Protein AF-A0A5N7BT15-F1 (afdb_monomer)

Organism: Petromyces alliaceus (NCBI:txid209559)

Structure (mmCIF, N/CA/C/O backbone):
data_AF-A0A5N7BT15-F1
#
_entry.id   AF-A0A5N7BT15-F1
#
loop_
_atom_site.group_PDB
_atom_site.id
_atom_site.type_symbol
_atom_site.label_atom_id
_atom_site.label_alt_id
_atom_site.label_comp_id
_atom_site.label_asym_id
_atom_site.label_entity_id
_atom_site.label_seq_id
_atom_site.pdbx_PDB_ins_code
_atom_site.Cartn_x
_atom_site.Cartn_y
_atom_site.Cartn_z
_atom_site.occupancy
_atom_site.B_iso_or_equiv
_atom_site.auth_seq_id
_atom_site.auth_comp_id
_atom_site.auth_asym_id
_atom_site.auth_atom_id
_atom_site.pdbx_PDB_model_num
ATOM 1 N N . MET A 1 1 ? 6.638 -2.549 -23.495 1.00 63.41 1 MET A N 1
ATOM 2 C CA . MET A 1 1 ? 5.412 -2.956 -22.772 1.00 63.41 1 MET A CA 1
ATOM 3 C C . MET A 1 1 ? 5.413 -2.224 -21.443 1.00 63.41 1 MET A C 1
ATOM 5 O O . MET A 1 1 ? 6.463 -2.179 -20.817 1.00 63.41 1 MET A O 1
ATOM 9 N N . GLU A 1 2 ? 4.305 -1.593 -21.070 1.00 88.75 2 GLU A N 1
ATOM 10 C CA . GLU A 1 2 ? 4.246 -0.579 -20.007 1.00 88.75 2 GLU A CA 1
ATOM 11 C C . GLU A 1 2 ? 3.580 -1.131 -18.734 1.00 88.75 2 GLU A C 1
ATOM 13 O O . GLU A 1 2 ? 2.617 -1.893 -18.823 1.00 88.75 2 GLU A O 1
ATOM 18 N N . TYR A 1 3 ? 4.113 -0.782 -17.559 1.00 95.25 3 TYR A N 1
ATOM 19 C CA . TYR A 1 3 ? 3.513 -1.104 -16.259 1.00 95.25 3 TYR A CA 1
ATOM 20 C C . TYR A 1 3 ? 2.499 -0.027 -15.897 1.00 95.25 3 TYR A C 1
ATOM 22 O O . TYR A 1 3 ? 2.821 1.156 -15.966 1.00 95.25 3 TYR A O 1
ATOM 30 N N . THR A 1 4 ? 1.287 -0.426 -15.512 1.00 96.56 4 THR A N 1
ATOM 31 C CA . THR A 1 4 ? 0.177 0.520 -15.300 1.00 96.56 4 THR A CA 1
ATOM 32 C C . THR A 1 4 ? -0.290 0.609 -13.855 1.00 96.56 4 THR A C 1
ATOM 34 O O . THR A 1 4 ? -1.024 1.537 -13.519 1.00 96.56 4 THR A O 1
ATOM 37 N N . VAL A 1 5 ? 0.117 -0.338 -13.008 1.00 97.44 5 VAL A N 1
ATOM 38 C CA . VAL A 1 5 ? -0.269 -0.410 -11.595 1.00 97.44 5 VAL A CA 1
ATOM 39 C C . VAL A 1 5 ? 0.991 -0.450 -10.739 1.00 97.44 5 VAL A C 1
ATOM 41 O O . VAL A 1 5 ? 1.840 -1.323 -10.921 1.00 97.44 5 VAL A O 1
ATOM 44 N N . GLY A 1 6 ? 1.110 0.500 -9.815 1.00 97.56 6 GLY A N 1
ATOM 45 C CA . GLY A 1 6 ? 2.126 0.483 -8.770 1.00 97.56 6 GLY A CA 1
ATOM 46 C C . GLY A 1 6 ? 1.615 -0.259 -7.539 1.00 97.56 6 GLY A C 1
ATOM 47 O O . GLY A 1 6 ? 0.434 -0.180 -7.213 1.00 97.56 6 GLY A O 1
ATOM 48 N N . ILE A 1 7 ? 2.490 -0.957 -6.831 1.00 98.19 7 ILE A N 1
ATOM 49 C CA . ILE A 1 7 ? 2.212 -1.504 -5.505 1.00 98.19 7 ILE A CA 1
ATOM 50 C C . ILE A 1 7 ? 3.343 -1.055 -4.584 1.00 98.19 7 ILE A C 1
ATOM 52 O O . ILE A 1 7 ? 4.513 -1.242 -4.905 1.00 98.19 7 ILE A O 1
ATOM 56 N N . VAL A 1 8 ? 3.008 -0.448 -3.454 1.00 97.19 8 VAL A N 1
ATOM 57 C CA . VAL A 1 8 ? 3.983 -0.038 -2.441 1.00 97.19 8 VAL A CA 1
ATOM 58 C C . VAL A 1 8 ? 3.655 -0.764 -1.148 1.00 97.19 8 VAL A C 1
ATOM 60 O O . VAL A 1 8 ? 2.497 -0.813 -0.738 1.00 97.19 8 VAL A O 1
ATOM 63 N N . CYS A 1 9 ? 4.675 -1.359 -0.544 1.00 96.44 9 CYS A N 1
ATOM 64 C CA . CYS A 1 9 ? 4.609 -2.037 0.746 1.00 96.44 9 CYS A CA 1
ATOM 65 C C . CYS A 1 9 ? 5.574 -1.366 1.724 1.00 96.44 9 CYS A C 1
ATOM 67 O O . CYS A 1 9 ? 6.622 -0.870 1.307 1.00 96.44 9 CYS A O 1
ATOM 69 N N . ALA A 1 10 ? 5.248 -1.368 3.014 1.00 92.12 10 ALA A N 1
ATOM 70 C CA . ALA A 1 10 ? 6.145 -0.844 4.039 1.00 92.12 10 ALA A CA 1
ATOM 71 C C . ALA A 1 10 ? 7.198 -1.888 4.434 1.00 92.12 10 ALA A C 1
ATOM 73 O O . ALA A 1 10 ? 8.354 -1.552 4.668 1.00 92.12 10 ALA A O 1
ATOM 74 N N . LEU A 1 11 ? 6.808 -3.164 4.480 1.00 91.56 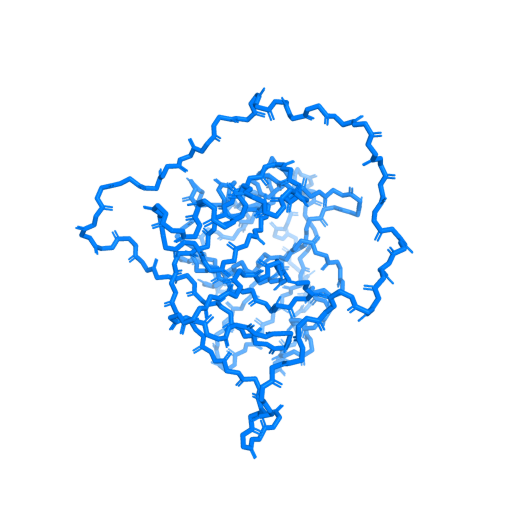11 LEU A N 1
ATOM 75 C CA . LEU A 1 11 ? 7.647 -4.253 4.968 1.00 91.56 11 LEU A CA 1
ATOM 76 C C . LEU A 1 11 ? 8.004 -5.249 3.864 1.00 91.56 11 LEU A C 1
ATOM 78 O O . LEU A 1 11 ? 7.189 -5.606 3.012 1.00 91.56 11 LEU A O 1
ATOM 82 N N . ALA A 1 12 ? 9.211 -5.812 3.946 1.00 91.94 12 ALA A N 1
ATOM 83 C CA . ALA A 1 12 ? 9.672 -6.828 2.999 1.00 91.94 12 ALA A CA 1
ATOM 84 C C . ALA A 1 12 ? 8.770 -8.077 2.985 1.00 91.94 12 ALA A C 1
ATOM 86 O O . ALA A 1 12 ? 8.575 -8.689 1.937 1.00 91.94 12 ALA A O 1
ATOM 87 N N . LEU A 1 13 ? 8.184 -8.437 4.134 1.00 92.50 13 LEU A N 1
ATOM 88 C CA . LEU A 1 13 ? 7.213 -9.530 4.252 1.00 92.50 13 LEU A CA 1
ATOM 89 C C . LEU A 1 13 ? 5.902 -9.233 3.508 1.00 92.50 13 LEU A C 1
ATOM 91 O O . LEU A 1 13 ? 5.331 -10.136 2.899 1.00 92.50 13 LEU A O 1
ATOM 95 N N . GLU A 1 14 ? 5.449 -7.979 3.507 1.00 95.31 14 GLU A N 1
ATOM 96 C CA . GLU A 1 14 ? 4.271 -7.554 2.742 1.00 95.31 14 GLU A CA 1
ATOM 97 C C . GLU A 1 14 ? 4.565 -7.630 1.240 1.00 95.31 14 GLU A C 1
ATOM 99 O O . GLU A 1 14 ? 3.791 -8.221 0.486 1.00 95.31 14 GLU A O 1
ATOM 104 N N . LEU A 1 15 ? 5.736 -7.139 0.810 1.00 95.5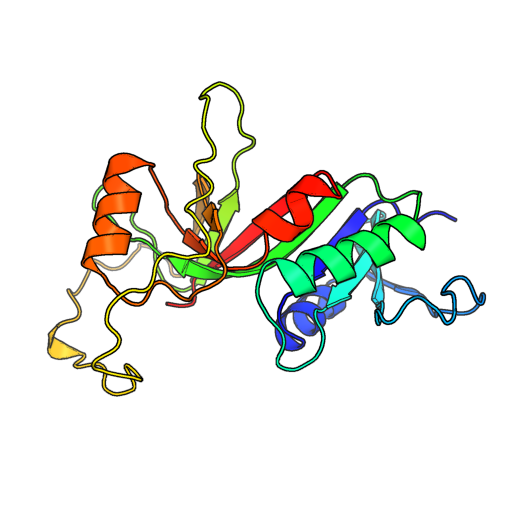6 15 LEU A N 1
ATOM 105 C CA . LEU A 1 15 ? 6.167 -7.264 -0.583 1.00 95.56 15 LEU A CA 1
ATOM 106 C C . LEU A 1 15 ? 6.316 -8.735 -0.997 1.00 95.56 15 LEU A C 1
ATOM 108 O O . LEU A 1 15 ? 5.969 -9.098 -2.120 1.00 95.56 15 LEU A O 1
ATOM 112 N N . LEU A 1 16 ? 6.816 -9.599 -0.111 1.00 94.88 16 LEU A N 1
ATOM 113 C CA . LEU A 1 16 ? 6.916 -11.033 -0.371 1.00 94.88 16 LEU A CA 1
ATOM 114 C C . LEU A 1 16 ? 5.532 -11.655 -0.600 1.00 94.88 16 LEU A C 1
ATOM 116 O O . LEU A 1 16 ? 5.367 -12.420 -1.550 1.00 94.88 16 LEU A O 1
ATOM 120 N N . ALA A 1 17 ? 4.541 -11.289 0.218 1.00 95.50 17 ALA A N 1
ATOM 121 C CA . ALA A 1 17 ? 3.162 -11.732 0.042 1.00 95.50 17 ALA A CA 1
ATOM 122 C C . ALA A 1 17 ? 2.572 -11.243 -1.292 1.00 95.50 17 ALA A C 1
ATOM 124 O O . ALA A 1 17 ? 1.979 -12.035 -2.019 1.00 95.50 17 ALA A O 1
ATOM 125 N N . VAL A 1 18 ? 2.801 -9.979 -1.666 1.00 96.88 18 VAL A N 1
ATOM 126 C CA . VAL A 1 18 ? 2.380 -9.433 -2.969 1.00 96.88 18 VAL A CA 1
ATOM 127 C C . VAL A 1 18 ? 3.022 -10.193 -4.129 1.00 96.88 18 VAL A C 1
ATOM 129 O O . VAL A 1 18 ? 2.338 -10.563 -5.079 1.00 96.88 18 VAL A O 1
ATOM 132 N N . ARG A 1 19 ? 4.328 -10.466 -4.057 1.00 96.38 19 ARG A N 1
ATOM 133 C CA . ARG A 1 19 ? 5.054 -11.199 -5.106 1.00 96.38 19 ARG A CA 1
ATOM 134 C C . ARG A 1 19 ? 4.539 -12.621 -5.291 1.00 96.38 19 ARG A C 1
ATOM 136 O O . ARG A 1 19 ? 4.571 -13.124 -6.408 1.00 96.38 19 ARG A O 1
ATOM 143 N N . ALA A 1 20 ? 4.062 -13.259 -4.224 1.00 97.00 20 ALA A N 1
ATOM 144 C CA . ALA A 1 20 ? 3.459 -14.586 -4.303 1.00 97.00 20 ALA A CA 1
ATOM 145 C C . ALA A 1 20 ? 2.141 -14.602 -5.102 1.00 97.00 20 ALA A C 1
ATOM 147 O O . ALA A 1 20 ? 1.714 -15.671 -5.527 1.00 97.00 20 ALA A O 1
ATOM 148 N N . LEU A 1 21 ? 1.516 -13.438 -5.326 1.00 96.56 21 LEU A N 1
ATOM 149 C CA . LEU A 1 21 ? 0.308 -13.290 -6.143 1.00 96.56 21 LEU A CA 1
ATOM 150 C C . LEU A 1 21 ? 0.599 -13.072 -7.634 1.00 96.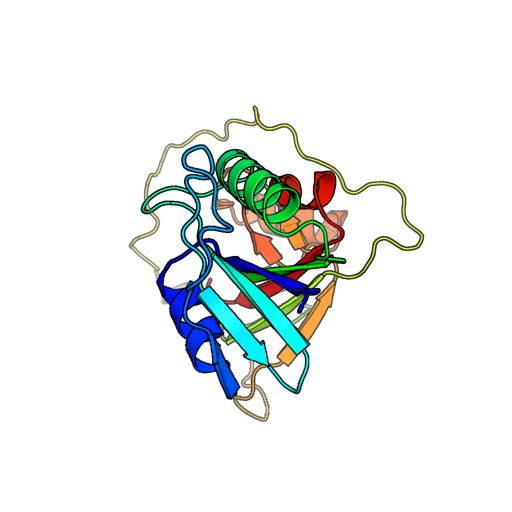56 21 LEU A C 1
ATOM 152 O O . LEU A 1 21 ? -0.341 -12.975 -8.415 1.00 96.56 21 LEU A O 1
ATOM 156 N N . PHE A 1 22 ? 1.865 -12.943 -8.043 1.00 97.50 22 PHE A N 1
ATOM 157 C CA . PHE A 1 22 ? 2.197 -12.727 -9.450 1.00 97.50 22 PHE A CA 1
ATOM 158 C C . PHE A 1 22 ? 1.965 -14.013 -10.249 1.00 97.50 22 PHE A C 1
ATOM 160 O O . PHE A 1 22 ? 2.598 -15.033 -9.982 1.00 97.50 22 PHE A O 1
ATOM 167 N N . ASP A 1 23 ? 1.130 -13.939 -11.285 1.00 97.06 23 ASP A N 1
ATOM 168 C CA . ASP A 1 23 ? 0.952 -15.021 -12.260 1.00 97.06 23 ASP A CA 1
ATOM 169 C C . ASP A 1 23 ? 2.225 -15.210 -13.095 1.00 97.06 23 ASP A C 1
ATOM 171 O O . ASP A 1 23 ? 2.617 -16.324 -13.447 1.00 97.06 23 ASP A O 1
ATOM 175 N N . VAL A 1 24 ? 2.886 -14.091 -13.411 1.00 95.94 24 VAL A N 1
ATOM 176 C CA . VAL A 1 24 ? 4.127 -14.038 -14.185 1.00 95.94 24 VAL A CA 1
ATOM 177 C C . VAL A 1 24 ? 5.099 -13.096 -13.494 1.00 95.94 24 VAL A C 1
ATOM 179 O O . VAL A 1 24 ? 4.765 -11.952 -13.199 1.00 95.94 24 VAL A O 1
ATOM 182 N N . THR A 1 25 ? 6.331 -13.552 -13.273 1.00 95.38 25 THR A N 1
ATOM 183 C CA . THR A 1 25 ? 7.432 -12.689 -12.822 1.00 95.38 25 THR A CA 1
ATOM 184 C C . THR A 1 25 ? 8.271 -12.253 -14.017 1.00 95.38 25 THR A C 1
ATOM 186 O O . THR A 1 25 ? 8.732 -13.084 -14.799 1.00 95.38 25 THR A O 1
ATOM 189 N N . HIS A 1 26 ? 8.505 -10.951 -14.147 1.00 93.19 26 HIS A N 1
ATOM 190 C CA . HIS A 1 26 ? 9.379 -10.392 -15.171 1.00 93.19 26 HIS A CA 1
ATOM 191 C C . HIS A 1 26 ? 10.789 -10.187 -14.618 1.00 93.19 26 HIS A C 1
ATOM 193 O O . HIS A 1 26 ? 10.976 -9.651 -13.525 1.00 93.19 26 HIS A O 1
ATOM 199 N N . THR A 1 27 ? 11.801 -10.569 -15.395 1.00 85.19 27 THR A N 1
ATOM 200 C CA . THR A 1 27 ? 13.182 -10.195 -15.098 1.00 85.19 27 THR A CA 1
ATOM 201 C C . THR A 1 27 ? 13.409 -8.739 -15.480 1.00 85.19 27 THR A C 1
ATOM 203 O O . THR A 1 27 ? 12.889 -8.234 -16.477 1.00 85.19 27 THR A O 1
ATOM 206 N N . ASN A 1 28 ? 14.203 -8.039 -14.678 1.00 70.75 28 ASN A N 1
ATOM 207 C CA . ASN A 1 28 ? 14.588 -6.674 -14.985 1.00 70.75 28 ASN A CA 1
ATOM 208 C C . ASN A 1 28 ? 15.728 -6.681 -16.013 1.00 70.75 28 ASN A C 1
ATOM 210 O O . ASN A 1 28 ? 16.900 -6.571 -15.665 1.00 70.75 28 ASN A O 1
ATOM 214 N N . SER A 1 29 ? 15.394 -6.919 -17.279 1.00 54.19 29 SER A N 1
ATOM 215 C CA . SER A 1 29 ? 16.385 -7.221 -18.315 1.00 54.19 29 SER A CA 1
ATOM 216 C C . SER A 1 29 ? 16.877 -6.006 -19.108 1.00 54.19 29 SER A C 1
ATOM 218 O O . SER A 1 29 ? 17.754 -6.166 -19.951 1.00 54.19 29 SER A O 1
ATOM 220 N N . ASN A 1 30 ? 16.345 -4.798 -18.876 1.00 54.53 30 ASN A N 1
ATOM 221 C CA . ASN A 1 30 ? 16.459 -3.714 -19.868 1.00 54.53 30 ASN A CA 1
ATOM 222 C C . ASN A 1 30 ? 17.067 -2.391 -19.361 1.00 54.53 30 ASN A C 1
ATOM 224 O O . ASN A 1 30 ? 16.945 -1.389 -20.057 1.00 54.53 30 ASN A O 1
ATOM 228 N N . GLY A 1 31 ? 17.699 -2.341 -18.180 1.00 63.84 31 GLY A N 1
ATOM 229 C CA . GLY A 1 31 ? 18.372 -1.113 -17.711 1.00 63.84 31 GLY A CA 1
ATOM 230 C C . GLY A 1 31 ? 17.441 0.100 -17.547 1.00 63.84 31 GLY A C 1
ATOM 231 O O . GLY A 1 31 ? 17.880 1.237 -17.666 1.00 63.84 31 GLY A O 1
ATOM 232 N N . ILE A 1 32 ? 16.145 -0.143 -17.313 1.00 73.25 32 ILE A N 1
ATOM 233 C CA . ILE A 1 32 ? 15.115 0.901 -17.156 1.00 73.25 32 ILE A CA 1
ATOM 234 C C . ILE A 1 32 ? 15.321 1.681 -15.849 1.00 73.25 32 ILE A C 1
ATOM 236 O O . ILE A 1 32 ? 14.983 2.858 -15.761 1.00 73.25 32 ILE A O 1
ATOM 240 N N . ILE A 1 33 ? 15.883 1.024 -14.834 1.00 83.00 33 ILE A N 1
ATOM 241 C CA . ILE A 1 33 ? 16.157 1.635 -13.536 1.00 83.00 33 ILE A CA 1
ATOM 242 C C . ILE A 1 33 ? 17.442 2.459 -13.640 1.00 83.00 33 ILE A C 1
ATOM 244 O O . ILE A 1 33 ? 18.519 1.912 -13.874 1.00 83.00 33 ILE A O 1
ATOM 248 N N . SER A 1 34 ? 17.316 3.773 -13.453 1.00 82.81 34 SER A N 1
ATOM 249 C CA . SER A 1 34 ? 18.458 4.687 -13.323 1.00 82.81 34 SER A CA 1
ATOM 250 C C . SER A 1 34 ? 19.271 4.373 -12.063 1.00 82.81 34 SER A C 1
ATOM 252 O O . SER A 1 34 ? 18.700 4.000 -11.046 1.00 82.81 34 SER A O 1
ATOM 254 N N . HIS A 1 35 ? 20.582 4.630 -12.081 1.00 81.06 35 HIS A N 1
ATOM 255 C CA . HIS A 1 35 ? 21.426 4.568 -10.878 1.00 81.06 35 HIS A CA 1
ATOM 256 C C . HIS A 1 35 ? 20.995 5.541 -9.766 1.00 81.06 35 HIS A C 1
ATOM 258 O O . HIS A 1 35 ? 21.367 5.351 -8.613 1.00 81.06 35 HIS A O 1
ATOM 264 N N . GLU A 1 36 ? 20.219 6.574 -10.105 1.00 86.31 36 GLU A N 1
ATOM 265 C CA . GLU A 1 36 ? 19.634 7.521 -9.144 1.00 86.31 36 GLU A CA 1
ATOM 266 C C . GLU A 1 36 ? 18.340 6.999 -8.500 1.00 86.31 36 GLU A C 1
ATOM 268 O O . GLU A 1 36 ? 17.811 7.613 -7.579 1.00 86.31 36 GLU A O 1
ATOM 273 N N . ASP A 1 37 ? 17.779 5.899 -9.006 1.00 91.38 37 ASP A N 1
ATOM 274 C CA . ASP A 1 37 ? 16.660 5.216 -8.370 1.00 91.38 37 ASP A CA 1
ATOM 275 C C . ASP A 1 37 ? 17.185 4.170 -7.377 1.00 91.38 37 ASP A C 1
ATOM 277 O O . ASP A 1 37 ? 17.739 3.142 -7.766 1.00 91.38 37 ASP A O 1
ATOM 281 N N . SER A 1 38 ? 17.015 4.452 -6.087 1.00 90.00 38 SER A N 1
ATOM 282 C CA . SER A 1 38 ? 17.407 3.564 -4.991 1.00 90.00 38 SER A CA 1
ATOM 283 C C . SER A 1 38 ? 16.398 2.443 -4.719 1.00 90.00 38 SER A C 1
ATOM 285 O O . SER A 1 38 ? 16.674 1.553 -3.909 1.00 90.00 38 SER A O 1
ATOM 287 N N . ASN A 1 39 ? 15.229 2.460 -5.366 1.00 93.25 39 ASN A N 1
ATOM 288 C CA . ASN A 1 39 ? 14.200 1.463 -5.126 1.00 93.25 39 ASN A CA 1
ATOM 289 C C . ASN A 1 39 ? 14.594 0.102 -5.698 1.00 93.25 39 ASN A C 1
ATOM 291 O O . ASN A 1 39 ? 15.108 -0.036 -6.810 1.00 93.25 39 ASN A O 1
ATOM 295 N N . HIS A 1 40 ? 14.208 -0.935 -4.963 1.00 89.69 40 HIS A N 1
ATOM 296 C CA . HIS A 1 40 ? 14.197 -2.297 -5.467 1.00 89.69 40 HIS A CA 1
ATOM 297 C C . HIS A 1 40 ? 12.782 -2.639 -5.932 1.00 89.69 40 HIS A C 1
ATOM 299 O O . HIS A 1 40 ? 11.831 -2.554 -5.154 1.00 89.69 40 HIS A O 1
ATOM 305 N N . TYR A 1 41 ? 12.649 -3.052 -7.194 1.00 94.44 41 TYR A N 1
ATOM 306 C CA . TYR A 1 41 ? 11.356 -3.394 -7.781 1.00 94.44 41 TYR A CA 1
ATOM 307 C C . TYR A 1 41 ? 11.210 -4.891 -8.028 1.00 94.44 41 TYR A C 1
ATOM 309 O O . TYR A 1 41 ? 12.110 -5.550 -8.552 1.00 94.44 41 TYR A O 1
ATOM 317 N N . ALA A 1 42 ? 10.019 -5.402 -7.739 1.00 95.00 42 ALA A N 1
ATOM 318 C CA . ALA A 1 42 ? 9.515 -6.650 -8.278 1.00 95.00 42 ALA A CA 1
ATOM 319 C C . ALA A 1 42 ? 8.539 -6.342 -9.418 1.00 95.00 42 ALA A C 1
ATOM 321 O O . ALA A 1 42 ? 7.602 -5.561 -9.261 1.00 95.00 42 ALA A O 1
ATOM 322 N N . LEU A 1 43 ? 8.764 -6.963 -10.570 1.00 95.62 43 LEU A N 1
ATOM 323 C CA . LEU A 1 43 ? 7.993 -6.724 -11.782 1.00 95.62 43 LEU A CA 1
ATOM 324 C C . LEU A 1 43 ? 7.227 -7.987 -12.163 1.00 95.62 43 LEU A C 1
ATOM 326 O O . LEU A 1 43 ? 7.791 -9.082 -12.122 1.00 95.62 43 LEU A O 1
ATOM 330 N N . GLY A 1 44 ? 5.968 -7.848 -12.566 1.00 95.81 44 GLY A N 1
ATOM 331 C CA . GLY A 1 44 ? 5.180 -9.013 -12.949 1.00 95.81 44 GLY A CA 1
ATOM 332 C C . GLY A 1 44 ? 3.805 -8.696 -13.507 1.00 95.81 44 GLY A C 1
ATOM 333 O O . GLY A 1 44 ? 3.525 -7.566 -13.920 1.00 95.81 44 GLY A O 1
ATOM 334 N N . GLU A 1 45 ? 2.960 -9.721 -13.521 1.00 97.12 45 GLU A N 1
ATOM 335 C CA . GLU A 1 45 ? 1.553 -9.644 -13.903 1.00 97.12 45 GLU A CA 1
ATOM 336 C C . GLU A 1 45 ? 0.662 -10.262 -12.820 1.00 97.12 45 GLU A C 1
ATOM 338 O O . GLU A 1 45 ? 1.015 -11.292 -12.249 1.00 97.12 45 GLU A O 1
ATOM 343 N N . ILE A 1 46 ? -0.484 -9.631 -12.554 1.00 96.94 46 ILE A N 1
ATOM 344 C CA . ILE A 1 46 ? -1.586 -10.167 -11.741 1.00 96.94 46 ILE A CA 1
ATOM 345 C C . ILE A 1 46 ? -2.861 -10.006 -12.567 1.00 96.94 46 ILE A C 1
ATOM 347 O O . ILE A 1 46 ? -3.213 -8.883 -12.914 1.00 96.94 46 ILE A O 1
ATOM 351 N N . GLU A 1 47 ? -3.526 -11.105 -12.910 1.00 92.88 47 GLU A N 1
ATOM 352 C CA . GLU A 1 47 ? -4.697 -11.169 -13.793 1.00 92.88 47 GLU A CA 1
ATOM 353 C C . GLU A 1 47 ? -4.568 -10.209 -14.988 1.00 92.88 47 GLU A C 1
ATOM 355 O O . GLU A 1 47 ? -5.302 -9.238 -15.124 1.00 92.88 47 GLU A O 1
ATOM 360 N N . LYS A 1 48 ? -3.567 -10.440 -15.851 1.00 91.69 48 LYS A N 1
ATOM 361 C CA . LYS A 1 48 ? -3.257 -9.633 -17.059 1.00 91.69 48 LYS A CA 1
ATOM 362 C C . LYS A 1 48 ? -2.826 -8.183 -16.798 1.00 91.69 48 LYS A C 1
ATOM 364 O O . LYS A 1 48 ? -2.424 -7.493 -17.739 1.00 91.69 48 LYS A O 1
ATOM 369 N N . HIS A 1 49 ? -2.881 -7.690 -15.564 1.00 95.81 49 HIS A N 1
ATOM 370 C CA . HIS A 1 49 ? -2.392 -6.363 -15.220 1.00 95.81 49 HIS A CA 1
ATOM 371 C C . HIS A 1 49 ? -0.894 -6.407 -14.955 1.00 95.81 49 HIS A C 1
ATOM 373 O O . HIS A 1 49 ? -0.429 -7.132 -14.083 1.00 95.81 49 HIS A O 1
ATOM 379 N N . ARG A 1 50 ? -0.133 -5.581 -15.675 1.00 96.19 50 ARG A N 1
ATOM 380 C CA . ARG A 1 50 ? 1.303 -5.406 -15.435 1.00 96.19 50 ARG A CA 1
ATOM 381 C C . ARG A 1 50 ? 1.524 -4.530 -14.212 1.00 96.19 50 ARG A C 1
ATOM 383 O O . ARG A 1 50 ? 1.195 -3.339 -14.232 1.00 96.19 50 ARG A O 1
ATOM 390 N N . VAL A 1 51 ? 2.112 -5.128 -13.183 1.00 97.19 51 VAL A N 1
ATOM 391 C CA . VAL A 1 51 ? 2.341 -4.513 -11.876 1.00 97.19 51 VAL A CA 1
ATOM 392 C C . VAL A 1 51 ? 3.829 -4.276 -11.635 1.00 97.19 51 VAL A C 1
ATOM 394 O O . VAL A 1 51 ? 4.677 -5.097 -11.997 1.00 97.19 51 VAL A O 1
ATOM 397 N N . VAL A 1 52 ? 4.140 -3.145 -11.010 1.00 97.00 52 VAL A N 1
ATOM 398 C CA . VAL A 1 52 ? 5.452 -2.866 -10.426 1.00 97.00 52 VAL A CA 1
ATOM 399 C C . VAL A 1 52 ? 5.283 -2.700 -8.926 1.00 97.00 52 VAL A C 1
ATOM 401 O O . VAL A 1 52 ? 4.565 -1.812 -8.477 1.00 97.00 52 VAL A O 1
ATOM 404 N N . ALA A 1 53 ? 5.930 -3.566 -8.153 1.00 97.38 53 ALA A N 1
ATOM 405 C CA . ALA A 1 53 ? 5.883 -3.541 -6.702 1.00 97.38 53 ALA A CA 1
ATOM 406 C C . ALA A 1 53 ? 7.224 -3.079 -6.122 1.00 97.38 53 ALA A C 1
ATOM 408 O O . ALA A 1 53 ? 8.275 -3.544 -6.559 1.00 97.38 53 ALA A O 1
ATOM 409 N N . ALA A 1 54 ? 7.188 -2.192 -5.134 1.00 96.50 54 ALA A N 1
ATOM 410 C CA . ALA A 1 54 ? 8.348 -1.724 -4.383 1.00 96.50 54 ALA A CA 1
ATOM 411 C C . ALA A 1 54 ? 8.079 -1.825 -2.878 1.00 96.50 54 ALA A C 1
ATOM 413 O O . ALA A 1 54 ? 6.929 -1.833 -2.434 1.00 96.50 54 ALA A O 1
ATOM 414 N N . CYS A 1 55 ? 9.152 -1.891 -2.099 1.00 95.44 55 CYS A N 1
ATOM 415 C CA . CYS A 1 55 ? 9.109 -1.826 -0.644 1.00 95.44 55 CYS A CA 1
ATOM 416 C C . CYS A 1 55 ? 9.911 -0.615 -0.171 1.00 95.44 55 CYS A C 1
ATOM 418 O O . CYS A 1 55 ? 10.874 -0.226 -0.838 1.00 95.44 55 CYS A O 1
ATOM 420 N N . LEU A 1 56 ? 9.537 -0.055 0.978 1.00 93.38 56 LEU A N 1
ATOM 421 C CA . LEU A 1 56 ? 10.399 0.878 1.699 1.00 93.38 56 LEU A CA 1
ATOM 422 C C . LEU A 1 56 ? 11.736 0.202 2.074 1.00 93.38 56 LEU A C 1
ATOM 424 O O . LEU A 1 56 ? 11.785 -1.030 2.203 1.00 93.38 56 LEU A O 1
ATOM 428 N N . PRO A 1 57 ? 12.828 0.975 2.219 1.00 89.88 57 PRO A N 1
ATOM 429 C CA . PRO A 1 57 ? 14.104 0.458 2.695 1.00 89.88 57 PRO A CA 1
ATOM 430 C C . PRO A 1 57 ? 13.977 -0.234 4.057 1.00 89.88 57 PRO A C 1
ATOM 432 O O . PRO A 1 57 ? 13.112 0.084 4.872 1.00 89.88 57 PRO A O 1
ATOM 435 N N . GLU A 1 58 ? 14.855 -1.201 4.313 1.00 84.88 58 GLU A N 1
ATOM 436 C CA . GLU A 1 58 ? 14.819 -1.974 5.553 1.00 84.88 58 GLU A CA 1
ATOM 437 C C . GLU A 1 58 ? 14.980 -1.072 6.785 1.00 84.88 58 GLU A C 1
ATOM 439 O O . GLU A 1 58 ? 15.911 -0.275 6.878 1.00 84.88 58 GLU A O 1
ATOM 444 N N . GLY A 1 59 ? 14.066 -1.218 7.748 1.00 79.50 59 GLY A N 1
ATOM 445 C CA . GLY A 1 59 ? 14.058 -0.417 8.973 1.00 79.50 59 GLY A CA 1
ATOM 446 C C . GLY A 1 59 ? 13.493 0.996 8.805 1.00 79.50 59 GLY A C 1
ATOM 447 O O . GLY A 1 59 ? 13.381 1.711 9.800 1.00 79.50 59 GLY A O 1
ATOM 448 N N . GLU A 1 60 ? 13.096 1.387 7.593 1.00 83.62 60 GLU A N 1
ATOM 449 C CA . GLU A 1 60 ? 12.406 2.645 7.338 1.00 83.62 60 GLU A CA 1
ATOM 450 C C . GLU A 1 60 ? 10.887 2.448 7.274 1.00 83.62 60 GLU A C 1
ATOM 452 O O . GLU A 1 60 ? 10.372 1.451 6.775 1.00 83.62 60 GLU A O 1
ATOM 457 N N . TYR A 1 61 ? 10.155 3.426 7.797 1.00 82.38 61 TYR A N 1
ATOM 458 C CA . TYR A 1 61 ? 8.698 3.510 7.741 1.00 82.38 61 TYR A CA 1
ATOM 459 C C . TYR A 1 61 ? 8.277 4.974 7.861 1.00 82.38 61 TYR A C 1
ATOM 461 O O . TYR A 1 61 ? 9.084 5.844 8.210 1.00 82.38 61 TYR A O 1
ATOM 469 N N . GLY A 1 62 ? 7.003 5.257 7.600 1.00 85.31 62 GLY A N 1
ATOM 470 C CA . GLY A 1 62 ? 6.485 6.619 7.639 1.00 85.31 62 GLY A CA 1
ATOM 471 C C . GLY A 1 62 ? 6.429 7.308 6.274 1.00 85.31 62 GLY A C 1
ATOM 472 O O . GLY A 1 62 ? 6.885 6.804 5.245 1.00 85.31 62 GLY A O 1
ATOM 473 N N . THR A 1 63 ? 5.874 8.517 6.273 1.00 86.88 63 THR A N 1
ATOM 474 C CA . THR A 1 63 ? 5.481 9.244 5.063 1.00 86.88 63 THR A CA 1
ATOM 475 C C . THR A 1 63 ? 6.654 9.665 4.193 1.00 86.88 63 THR A C 1
ATOM 477 O O . THR A 1 63 ? 6.493 9.738 2.982 1.00 86.88 63 THR A O 1
ATOM 480 N N . ASN A 1 64 ? 7.817 9.965 4.778 1.00 89.19 64 ASN A N 1
ATOM 481 C CA . ASN A 1 64 ? 8.967 10.463 4.015 1.00 89.19 64 ASN A CA 1
ATOM 482 C C . ASN A 1 64 ? 9.531 9.363 3.112 1.00 89.19 64 ASN A C 1
ATOM 484 O O . ASN A 1 64 ? 9.584 9.528 1.899 1.00 89.19 64 ASN A O 1
ATOM 488 N N . SER A 1 65 ? 9.838 8.208 3.704 1.00 91.69 65 SER A N 1
ATOM 489 C CA . SER A 1 65 ? 10.341 7.046 2.969 1.00 91.69 65 SER A CA 1
ATOM 490 C C . SER A 1 65 ? 9.321 6.567 1.925 1.00 91.69 65 SER A C 1
ATOM 492 O O . SER A 1 65 ? 9.660 6.315 0.770 1.00 91.69 65 SER A O 1
ATOM 494 N N . ALA A 1 66 ? 8.028 6.565 2.276 1.00 92.38 66 ALA A N 1
ATOM 495 C CA . ALA A 1 66 ? 6.960 6.246 1.331 1.00 92.38 66 ALA A CA 1
ATOM 496 C C . ALA A 1 66 ? 6.859 7.241 0.159 1.00 92.38 66 ALA A C 1
ATOM 498 O O . ALA A 1 66 ? 6.619 6.828 -0.978 1.00 92.38 66 ALA A O 1
ATOM 499 N N . ALA A 1 67 ? 7.046 8.540 0.414 1.00 92.56 67 ALA A N 1
ATOM 500 C CA . ALA A 1 67 ? 7.047 9.568 -0.623 1.00 92.56 67 ALA A CA 1
ATOM 501 C C . ALA A 1 67 ? 8.232 9.400 -1.583 1.00 92.56 67 ALA A C 1
ATOM 503 O O . ALA A 1 67 ? 8.031 9.469 -2.797 1.00 92.56 67 ALA A O 1
ATOM 504 N N . ASP A 1 68 ? 9.427 9.113 -1.059 1.00 94.44 68 ASP A N 1
ATOM 505 C CA . ASP A 1 68 ? 10.633 8.882 -1.860 1.00 94.44 68 ASP A CA 1
ATOM 506 C C . ASP A 1 68 ? 10.477 7.646 -2.755 1.00 94.44 68 ASP A C 1
ATOM 508 O O . ASP A 1 68 ? 10.698 7.717 -3.971 1.00 94.44 68 ASP A O 1
ATOM 512 N N . VAL A 1 69 ? 9.983 6.535 -2.194 1.00 95.62 69 VAL A N 1
ATOM 513 C CA . VAL A 1 69 ? 9.679 5.319 -2.963 1.00 95.62 69 VAL A CA 1
ATOM 514 C C . VAL A 1 69 ? 8.657 5.612 -4.059 1.00 95.62 69 VAL A C 1
ATOM 516 O O . VAL A 1 69 ? 8.867 5.233 -5.213 1.00 95.62 69 VAL A O 1
ATOM 519 N N . ALA A 1 70 ? 7.568 6.315 -3.739 1.00 95.44 70 ALA A N 1
ATOM 520 C CA . ALA A 1 70 ? 6.538 6.655 -4.716 1.00 95.44 70 ALA A CA 1
ATOM 521 C C . ALA A 1 70 ? 7.058 7.589 -5.822 1.00 95.44 70 ALA A C 1
ATOM 523 O O . ALA A 1 70 ? 6.686 7.424 -6.988 1.00 95.44 70 ALA A O 1
ATOM 524 N N . ALA A 1 71 ? 7.921 8.552 -5.484 1.00 95.12 71 ALA A N 1
ATOM 525 C CA . ALA A 1 71 ? 8.509 9.490 -6.436 1.00 95.12 71 ALA A CA 1
ATOM 526 C C . ALA A 1 71 ? 9.424 8.770 -7.432 1.00 95.12 71 ALA A C 1
ATOM 528 O O . ALA A 1 71 ? 9.288 8.955 -8.645 1.00 95.12 71 ALA A O 1
ATOM 529 N N . ASN A 1 72 ? 10.292 7.892 -6.932 1.00 95.69 72 ASN A N 1
ATOM 530 C CA . ASN A 1 72 ? 11.147 7.047 -7.756 1.00 95.69 72 ASN A CA 1
ATOM 531 C C . ASN A 1 72 ? 10.329 6.093 -8.640 1.00 95.69 72 ASN A C 1
ATOM 533 O O . ASN A 1 72 ? 10.565 6.035 -9.847 1.00 95.69 72 ASN A O 1
ATOM 537 N N . LEU A 1 73 ? 9.296 5.442 -8.089 1.00 95.56 73 LEU A N 1
ATOM 538 C CA . LEU A 1 73 ? 8.411 4.554 -8.849 1.00 95.56 73 LEU A CA 1
ATOM 539 C C . LEU A 1 73 ? 7.738 5.299 -10.001 1.00 95.56 73 LEU A C 1
ATOM 541 O O . LEU A 1 73 ? 7.788 4.841 -11.142 1.00 95.56 73 LEU A O 1
ATOM 545 N N . ARG A 1 74 ? 7.156 6.473 -9.730 1.00 94.19 74 ARG A N 1
ATOM 546 C CA . ARG A 1 74 ? 6.504 7.301 -10.753 1.00 94.19 74 ARG A CA 1
ATOM 547 C C . ARG A 1 74 ? 7.486 7.774 -11.825 1.00 94.19 74 ARG A C 1
ATOM 549 O O . ARG A 1 74 ? 7.123 7.827 -12.998 1.00 94.19 74 ARG A O 1
ATOM 556 N N . ARG A 1 75 ? 8.710 8.135 -11.433 1.00 93.69 75 ARG A N 1
ATOM 557 C CA . ARG A 1 75 ? 9.761 8.593 -12.351 1.00 93.69 75 ARG A CA 1
ATOM 558 C C . ARG A 1 75 ? 10.236 7.469 -13.271 1.00 93.69 75 ARG A C 1
ATOM 560 O O . ARG A 1 75 ? 10.366 7.687 -14.472 1.00 93.69 75 ARG A O 1
ATOM 567 N N . THR A 1 76 ? 10.484 6.287 -12.719 1.00 93.75 76 THR A N 1
ATOM 568 C CA . THR A 1 76 ? 11.021 5.133 -13.455 1.00 93.75 76 THR A CA 1
ATOM 569 C C . THR A 1 76 ? 9.946 4.431 -14.288 1.00 93.75 76 THR A C 1
ATOM 571 O O . THR A 1 76 ? 10.230 3.940 -15.381 1.00 93.75 76 THR A O 1
ATOM 574 N N . PHE A 1 77 ? 8.693 4.438 -13.827 1.00 94.25 77 PHE A N 1
ATOM 575 C CA . PHE A 1 77 ? 7.552 3.828 -14.509 1.00 94.25 77 PHE A CA 1
ATOM 576 C C . PHE A 1 77 ? 6.459 4.872 -14.793 1.00 94.25 77 PHE A C 1
ATOM 578 O O . PHE A 1 77 ? 5.404 4.853 -14.155 1.00 94.25 77 PHE A O 1
ATOM 585 N N . PRO A 1 78 ? 6.660 5.766 -15.782 1.00 93.06 78 PRO A N 1
ATOM 586 C CA . PRO A 1 78 ? 5.730 6.865 -16.065 1.00 93.06 78 PRO A CA 1
ATOM 587 C C . PRO A 1 78 ? 4.332 6.406 -16.512 1.00 93.06 78 PRO A C 1
ATOM 589 O O . PRO A 1 78 ? 3.385 7.186 -16.453 1.00 93.06 78 PRO A O 1
ATOM 592 N N . GLY A 1 79 ? 4.190 5.146 -16.932 1.00 94.88 79 GLY A N 1
ATOM 593 C CA . GLY A 1 79 ? 2.913 4.536 -17.304 1.00 94.88 79 GLY A CA 1
ATOM 594 C C . GLY A 1 79 ? 2.006 4.136 -16.145 1.00 94.88 79 GLY A C 1
ATOM 595 O O . GLY A 1 79 ? 0.845 3.778 -16.371 1.00 94.88 79 GLY A O 1
ATOM 596 N N . VAL A 1 80 ? 2.512 4.177 -14.907 1.00 96.44 80 VAL A N 1
ATOM 597 C CA . VAL A 1 80 ? 1.735 3.834 -13.715 1.00 96.44 80 VAL A CA 1
ATOM 598 C C . VAL A 1 80 ? 0.625 4.861 -13.515 1.00 96.44 80 VAL A C 1
ATOM 600 O O . VAL A 1 80 ? 0.870 6.055 -13.364 1.00 96.44 80 VAL A O 1
ATOM 603 N N . LYS A 1 81 ? -0.621 4.380 -13.497 1.00 95.19 81 LYS A N 1
ATOM 604 C CA . LYS A 1 81 ? -1.827 5.216 -13.411 1.00 95.19 81 LYS A CA 1
ATOM 605 C C . LYS A 1 81 ? -2.284 5.441 -11.974 1.00 95.19 81 LYS A C 1
ATOM 607 O O . LYS A 1 81 ? -2.855 6.483 -11.667 1.00 95.19 81 LYS A O 1
ATOM 612 N N . PHE A 1 82 ? -2.064 4.452 -11.115 1.00 94.69 82 PHE A N 1
ATOM 613 C CA . PHE A 1 82 ? -2.390 4.488 -9.694 1.00 94.69 82 PHE A CA 1
ATOM 614 C C . PHE A 1 82 ? -1.513 3.492 -8.929 1.00 94.69 82 PHE A C 1
ATOM 616 O O . PHE A 1 82 ? -0.931 2.579 -9.523 1.00 94.69 82 PHE A O 1
ATOM 623 N N . ALA A 1 83 ? -1.441 3.671 -7.614 1.00 95.88 83 ALA A N 1
ATOM 624 C CA . ALA A 1 83 ? -0.750 2.789 -6.692 1.00 95.88 83 ALA A CA 1
ATOM 625 C C . ALA A 1 83 ? -1.731 2.088 -5.741 1.00 95.88 83 ALA A C 1
ATOM 627 O O . ALA A 1 83 ? -2.742 2.658 -5.328 1.00 95.88 83 ALA A O 1
ATOM 628 N N . LEU A 1 84 ? -1.406 0.855 -5.368 1.00 96.81 84 LEU A N 1
ATOM 629 C CA . LEU A 1 84 ? -1.966 0.177 -4.208 1.00 96.81 84 LEU A CA 1
ATOM 630 C C . LEU A 1 84 ? -0.953 0.289 -3.072 1.00 96.81 84 LEU A C 1
ATOM 632 O O . LEU A 1 84 ? 0.181 -0.164 -3.220 1.00 96.81 84 LEU A O 1
ATOM 636 N N . LEU A 1 85 ? -1.350 0.873 -1.948 1.00 96.19 85 LEU A N 1
ATOM 637 C CA . LEU A 1 85 ? -0.564 0.809 -0.722 1.00 96.19 85 LEU A CA 1
ATOM 638 C C . LEU A 1 85 ? -1.070 -0.369 0.101 1.00 96.19 85 LEU A C 1
ATOM 640 O O . LEU A 1 85 ? -2.158 -0.302 0.673 1.00 96.19 85 LEU A O 1
ATOM 644 N N . ILE A 1 86 ? -0.297 -1.450 0.103 1.00 96.31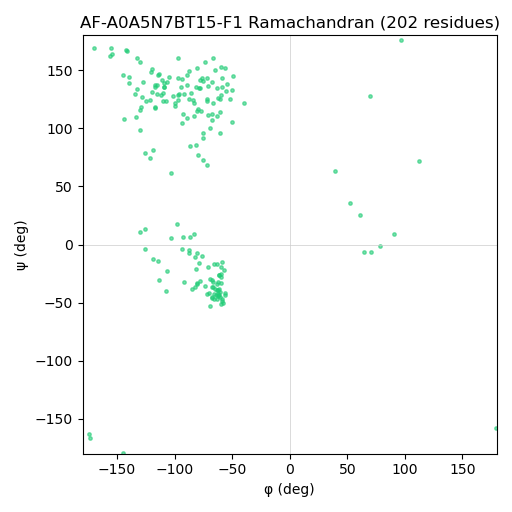 86 ILE A N 1
ATOM 645 C CA . ILE A 1 86 ? -0.664 -2.720 0.726 1.00 96.31 86 ILE A CA 1
ATOM 646 C C . ILE A 1 86 ? 0.215 -2.929 1.947 1.00 96.31 86 ILE A C 1
ATOM 648 O O . ILE A 1 86 ? 1.437 -2.854 1.856 1.00 96.31 86 ILE A O 1
ATOM 652 N N . GLY A 1 87 ? -0.407 -3.244 3.075 1.00 94.19 87 GLY A N 1
ATOM 653 C CA . GLY A 1 87 ? 0.335 -3.666 4.251 1.00 94.19 87 GLY A CA 1
ATOM 654 C C . GLY A 1 87 ? -0.558 -3.952 5.441 1.00 94.19 87 GLY A C 1
ATOM 655 O O . GLY A 1 87 ? -1.751 -4.206 5.286 1.00 94.19 87 GLY A O 1
ATOM 656 N N . ILE A 1 88 ? 0.012 -3.902 6.634 1.00 93.25 88 ILE A N 1
ATOM 657 C CA . ILE A 1 88 ? -0.722 -4.055 7.891 1.00 93.25 88 ILE A CA 1
ATOM 658 C C . ILE A 1 88 ? -1.079 -2.702 8.508 1.00 93.25 88 ILE A C 1
ATOM 660 O O . ILE A 1 88 ? -0.485 -1.675 8.172 1.00 93.25 88 ILE A O 1
ATOM 664 N N . GLY A 1 89 ? -2.067 -2.697 9.397 1.00 90.56 89 GLY A N 1
ATOM 665 C CA . GLY A 1 89 ? -2.467 -1.526 10.169 1.00 90.56 89 GLY A CA 1
ATOM 666 C C . GLY A 1 89 ? -3.130 -1.905 11.491 1.00 90.56 89 GLY A C 1
ATOM 667 O O . GLY A 1 89 ? -3.534 -3.053 11.696 1.00 90.56 89 GLY A O 1
ATOM 668 N N . GLY A 1 90 ? -3.231 -0.928 12.392 1.00 89.94 90 GLY A N 1
ATOM 669 C CA . GLY A 1 90 ? -3.919 -1.086 13.676 1.00 89.94 90 GLY A CA 1
ATOM 670 C C . GLY A 1 90 ? -5.405 -0.770 13.540 1.00 89.94 90 GLY A C 1
ATOM 671 O O . GLY A 1 90 ? -5.759 0.312 13.066 1.00 89.94 90 GLY A O 1
ATOM 672 N N . GLY A 1 91 ? -6.271 -1.695 13.942 1.00 88.69 91 GLY A N 1
ATOM 673 C CA . GLY A 1 91 ? -7.721 -1.566 13.847 1.00 88.69 91 GLY A CA 1
ATOM 674 C C . GLY A 1 91 ? -8.312 -0.727 14.978 1.00 88.69 91 GLY A C 1
ATOM 675 O O . GLY A 1 91 ? -7.793 -0.684 16.094 1.00 88.69 91 GLY A O 1
ATOM 676 N N . VAL A 1 92 ? -9.442 -0.067 14.710 1.00 89.25 92 VAL A N 1
ATOM 677 C CA . VAL A 1 92 ? -10.175 0.712 15.722 1.00 89.25 92 VAL A CA 1
ATOM 678 C C . VAL A 1 92 ? -11.579 0.156 15.920 1.00 89.25 92 VAL A C 1
ATOM 680 O O . VAL A 1 92 ? -12.547 0.646 15.337 1.00 89.25 92 VAL A O 1
ATOM 683 N N . PRO A 1 93 ? -11.718 -0.913 16.712 1.00 87.00 93 PRO A N 1
ATOM 684 C CA . PRO A 1 93 ? -13.011 -1.540 16.898 1.00 87.00 93 PRO A CA 1
ATOM 685 C C . PRO A 1 93 ? -13.988 -0.648 17.666 1.00 87.00 93 PRO A C 1
ATOM 687 O O . PRO A 1 93 ? -13.638 -0.046 18.678 1.00 87.00 93 PRO A O 1
ATOM 690 N N . SER A 1 94 ? -15.249 -0.642 17.241 1.00 84.50 94 SER A N 1
ATOM 691 C CA . SER A 1 94 ? -16.336 0.085 17.902 1.00 84.50 94 SER A CA 1
ATOM 692 C C . SER A 1 94 ? -17.641 -0.723 17.871 1.00 84.50 94 SER A C 1
ATOM 694 O O . SER A 1 94 ? -17.750 -1.687 17.114 1.00 84.50 94 SER A O 1
ATOM 696 N N . PRO A 1 95 ? -18.673 -0.344 18.649 1.00 79.75 95 PRO A N 1
ATOM 697 C CA . PRO A 1 95 ? -19.988 -0.979 18.540 1.00 79.75 95 PRO A CA 1
ATOM 698 C C . PRO A 1 95 ? -20.621 -0.856 17.145 1.00 79.75 95 PRO A C 1
ATOM 700 O O . PRO A 1 95 ? -21.405 -1.717 16.759 1.00 79.75 95 PRO A O 1
ATOM 703 N N . ALA A 1 96 ? -20.290 0.204 16.398 1.00 83.19 96 ALA A N 1
ATOM 704 C CA . ALA A 1 96 ? -20.778 0.419 15.036 1.00 83.19 96 ALA A CA 1
ATOM 705 C C . ALA A 1 96 ? -19.990 -0.393 13.995 1.00 83.19 96 ALA A C 1
ATOM 707 O O . ALA A 1 96 ? -20.565 -0.841 13.008 1.00 83.19 96 ALA A O 1
ATOM 708 N N . ASN A 1 97 ? -18.691 -0.602 14.233 1.00 84.19 97 ASN A N 1
ATOM 709 C CA . ASN A 1 97 ? -17.787 -1.322 13.342 1.00 84.19 97 ASN A CA 1
ATOM 710 C C . ASN A 1 97 ? -17.010 -2.380 14.137 1.00 84.19 97 ASN A C 1
ATOM 712 O O . ASN A 1 97 ? -16.005 -2.081 14.789 1.00 84.19 97 ASN A O 1
ATOM 716 N N . ASP A 1 98 ? -17.470 -3.632 14.072 1.00 88.12 98 ASP A N 1
ATOM 717 C CA . ASP A 1 98 ? -16.810 -4.775 14.712 1.00 88.12 98 ASP A CA 1
ATOM 718 C C . ASP A 1 98 ? -15.562 -5.185 13.922 1.00 88.12 98 ASP A C 1
ATOM 720 O O . ASP A 1 98 ? -15.571 -6.194 13.225 1.00 88.12 98 ASP A O 1
ATOM 724 N N . ILE A 1 99 ? -14.501 -4.384 14.004 1.00 89.44 99 ILE A N 1
ATOM 725 C CA . ILE A 1 99 ? -13.198 -4.665 13.390 1.00 89.44 99 ILE A CA 1
ATOM 726 C C . ILE A 1 99 ? -12.446 -5.670 14.259 1.00 89.44 99 ILE A C 1
ATOM 728 O O . ILE A 1 99 ? -12.407 -5.550 15.491 1.00 89.44 99 ILE A O 1
ATOM 732 N N . ARG A 1 100 ? -11.856 -6.679 13.621 1.00 89.88 100 ARG A N 1
ATOM 733 C CA . ARG A 1 100 ? -11.094 -7.737 14.291 1.00 89.88 100 ARG A CA 1
ATOM 734 C C . ARG A 1 100 ? -9.761 -7.973 13.594 1.00 89.88 100 ARG A C 1
ATOM 736 O O . ARG A 1 100 ? -9.599 -7.637 12.426 1.00 89.88 100 ARG A O 1
ATOM 743 N N . LEU A 1 101 ? -8.829 -8.598 14.314 1.00 87.62 101 LEU A N 1
ATOM 744 C CA . LEU A 1 101 ? -7.627 -9.170 13.708 1.00 87.62 101 LEU A CA 1
ATOM 745 C C . LEU A 1 101 ? -8.016 -10.028 12.505 1.00 87.62 101 LEU A C 1
ATOM 747 O O . LEU A 1 101 ? -9.061 -10.674 12.540 1.00 87.62 101 LEU A O 1
ATOM 751 N N . VAL A 1 102 ? -7.164 -10.027 11.481 1.00 89.38 102 VAL A N 1
ATOM 752 C CA . VAL A 1 102 ? -7.371 -10.659 10.166 1.00 89.38 102 VAL A CA 1
ATOM 753 C C . VAL A 1 102 ? -8.412 -10.004 9.259 1.00 89.38 102 VAL A C 1
ATOM 755 O O . VAL A 1 102 ? -8.496 -10.398 8.098 1.00 89.38 102 VAL A O 1
ATOM 758 N N . ASP A 1 103 ? -9.166 -9.002 9.721 1.00 93.56 103 ASP A N 1
ATOM 759 C CA . ASP A 1 103 ? -9.983 -8.192 8.815 1.00 93.56 103 ASP A CA 1
ATOM 760 C C . ASP A 1 103 ? -9.106 -7.365 7.873 1.00 93.56 103 ASP A C 1
ATOM 762 O O . ASP A 1 103 ? -7.930 -7.107 8.134 1.00 93.56 103 ASP A O 1
ATOM 766 N N . VAL A 1 104 ? -9.709 -6.919 6.775 1.00 94.50 104 VAL A N 1
ATOM 767 C CA . VAL A 1 104 ? -9.082 -6.027 5.802 1.00 94.50 104 VAL A CA 1
ATOM 768 C C . VAL A 1 104 ? -9.859 -4.722 5.762 1.00 94.50 104 VAL A C 1
ATOM 770 O O . VAL A 1 104 ? -11.087 -4.734 5.701 1.00 94.50 104 VAL A O 1
ATOM 773 N N . ILE A 1 105 ? -9.156 -3.593 5.755 1.00 94.00 105 ILE A N 1
ATOM 774 C CA . ILE A 1 105 ? -9.751 -2.272 5.552 1.00 94.00 105 ILE A CA 1
ATOM 775 C C . ILE A 1 105 ? -9.231 -1.676 4.252 1.00 94.00 105 ILE A C 1
ATOM 777 O O . ILE A 1 105 ? -8.027 -1.626 4.012 1.00 94.00 105 ILE A O 1
ATOM 781 N N . VAL A 1 106 ? -10.156 -1.219 3.415 1.00 94.44 106 VAL A N 1
ATOM 782 C CA . VAL A 1 106 ? -9.887 -0.544 2.148 1.00 94.44 106 VAL A CA 1
ATOM 783 C C . VAL A 1 106 ? -10.314 0.914 2.276 1.00 94.44 106 VAL A C 1
ATOM 785 O O . VAL A 1 106 ? -11.444 1.207 2.668 1.00 94.44 106 VAL A O 1
ATOM 788 N N . SER A 1 107 ? -9.432 1.850 1.935 1.00 90.56 107 SER A N 1
ATOM 789 C CA . SER A 1 107 ? -9.757 3.276 2.008 1.00 90.56 107 SER A CA 1
ATOM 790 C C . SER A 1 107 ? -10.900 3.637 1.056 1.00 90.56 107 SER A C 1
ATOM 792 O O . SER A 1 107 ? -10.854 3.268 -0.122 1.00 90.56 107 SER A O 1
ATOM 794 N N . ARG A 1 108 ? -11.888 4.418 1.511 1.00 82.69 108 ARG A N 1
ATOM 795 C CA . ARG A 1 108 ? -12.864 5.035 0.593 1.00 82.69 108 ARG A CA 1
ATOM 796 C C . ARG A 1 108 ? -12.263 6.255 -0.119 1.00 82.69 108 ARG A C 1
ATOM 798 O O . ARG A 1 108 ? -11.567 7.041 0.523 1.00 82.69 108 ARG A O 1
ATOM 805 N N . PRO A 1 109 ? -12.563 6.468 -1.416 1.00 59.91 109 PRO A N 1
ATOM 806 C CA . PRO A 1 109 ? -12.253 7.729 -2.079 1.00 59.91 109 PRO A CA 1
ATOM 807 C C . PRO A 1 109 ? -12.958 8.873 -1.348 1.00 59.91 109 PRO A C 1
ATOM 809 O O . PRO A 1 109 ? -14.145 8.759 -1.037 1.00 59.91 109 PRO A O 1
ATOM 812 N N . ALA A 1 110 ? -12.256 9.979 -1.104 1.00 54.22 110 ALA A N 1
ATOM 813 C CA . ALA A 1 110 ? -12.818 11.177 -0.485 1.00 54.22 110 ALA A CA 1
ATOM 814 C C . ALA A 1 110 ? -13.766 11.913 -1.457 1.00 54.22 110 ALA A C 1
ATOM 816 O O . ALA A 1 110 ? -13.467 12.990 -1.963 1.00 54.22 110 ALA A O 1
ATOM 817 N N . GLY A 1 111 ? -14.911 11.309 -1.765 1.00 42.62 111 GLY A N 1
ATOM 818 C CA . GLY A 1 111 ? -16.028 11.966 -2.426 1.00 42.62 111 GLY A CA 1
ATOM 819 C C . GLY A 1 111 ? -16.992 12.506 -1.373 1.00 42.62 111 GLY A C 1
ATOM 820 O O . GLY A 1 111 ? -17.644 11.717 -0.708 1.00 42.62 111 GLY A O 1
ATOM 821 N N . SER A 1 112 ? -17.082 13.838 -1.267 1.00 34.00 112 SER A N 1
ATOM 822 C CA . SER A 1 112 ? -18.123 14.634 -0.580 1.00 34.00 112 SER A CA 1
ATOM 823 C C . SER A 1 112 ? -17.999 15.038 0.898 1.00 34.00 112 SER A C 1
ATOM 825 O O . SER A 1 112 ? -18.930 15.666 1.396 1.00 34.00 112 SER A O 1
ATOM 827 N N . THR A 1 113 ? -16.870 14.850 1.580 1.00 31.17 113 THR A N 1
ATOM 828 C CA . THR A 1 113 ? -16.589 15.608 2.818 1.00 31.17 113 THR A CA 1
ATOM 829 C C . THR A 1 113 ? -15.174 16.158 2.794 1.00 31.17 113 THR A C 1
ATOM 831 O O . THR A 1 113 ? -14.186 15.433 2.858 1.00 31.17 113 THR A O 1
ATOM 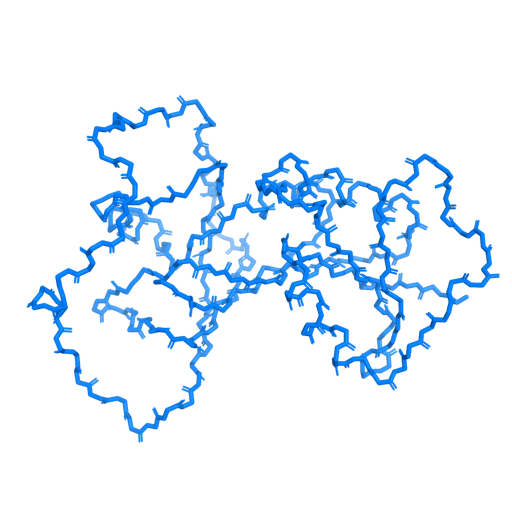834 N N . THR A 1 114 ? -15.100 17.479 2.661 1.00 33.94 114 THR A N 1
ATOM 835 C CA . THR A 1 114 ? -13.946 18.321 2.967 1.00 33.94 114 THR A CA 1
ATOM 836 C C . THR A 1 114 ? -13.240 17.857 4.239 1.00 33.94 114 THR A C 1
ATOM 838 O O . THR A 1 114 ? -13.845 17.866 5.308 1.00 33.94 114 THR A O 1
ATOM 841 N N . GLY A 1 115 ? -11.951 17.535 4.119 1.00 34.62 115 GLY A N 1
ATOM 842 C CA . GLY A 1 115 ? -11.048 17.409 5.258 1.00 34.62 115 GLY A CA 1
ATOM 843 C C . GLY A 1 115 ? -10.559 15.991 5.523 1.00 34.62 115 GLY A C 1
ATOM 844 O O . GLY A 1 115 ? -10.872 15.415 6.558 1.00 34.62 115 GLY A O 1
ATOM 845 N N . GLY A 1 116 ? -9.673 15.481 4.663 1.00 35.22 116 GLY A N 1
ATOM 846 C CA . GLY A 1 116 ? -8.580 14.669 5.193 1.00 35.22 116 GLY A CA 1
ATOM 847 C C . GLY A 1 116 ? -7.788 15.569 6.139 1.00 35.22 116 GLY A C 1
ATOM 848 O O . GLY A 1 116 ? -7.011 16.407 5.686 1.00 35.22 116 GLY A O 1
ATOM 849 N N . GLN A 1 117 ? -8.073 15.497 7.439 1.00 39.22 117 GLN A N 1
ATOM 850 C CA . GLN A 1 117 ? -7.292 16.208 8.441 1.00 39.22 117 GLN A CA 1
ATOM 851 C C . GLN A 1 117 ? -5.916 15.546 8.497 1.00 39.22 117 GLN A C 1
ATOM 853 O O . GLN A 1 117 ? -5.736 14.489 9.096 1.00 39.22 117 GLN A O 1
ATOM 858 N N . LEU A 1 118 ? -4.944 16.169 7.834 1.00 35.56 118 LEU A N 1
ATOM 859 C CA . LEU A 1 118 ? -3.539 15.918 8.106 1.00 35.56 118 LEU A CA 1
ATOM 860 C C . LEU A 1 118 ? -3.270 16.455 9.513 1.00 35.56 118 LEU A C 1
ATOM 862 O O . LEU A 1 118 ? -3.269 17.667 9.736 1.00 35.56 118 LEU A O 1
ATOM 866 N N . PHE A 1 119 ? -3.102 15.559 10.482 1.00 37.16 119 PHE A N 1
ATOM 867 C CA . PHE A 1 119 ? -2.644 15.962 11.804 1.00 37.16 119 PHE A CA 1
ATOM 868 C C . PHE A 1 119 ? -1.168 16.359 11.718 1.00 37.16 119 PHE A C 1
ATOM 870 O O . PHE A 1 119 ? -0.368 15.700 11.055 1.00 37.16 119 PHE A O 1
ATOM 877 N N . ASN A 1 120 ? -0.828 17.470 12.372 1.00 30.77 120 ASN A N 1
ATOM 878 C CA . ASN A 1 120 ? 0.509 18.054 12.363 1.00 30.77 120 ASN A CA 1
ATOM 879 C C . ASN A 1 120 ? 1.570 17.024 12.817 1.00 30.77 120 ASN A C 1
ATOM 881 O O . ASN A 1 120 ? 1.402 16.375 13.853 1.00 30.77 120 ASN A O 1
ATOM 885 N N . SER A 1 121 ? 2.666 16.909 12.057 1.00 35.84 121 SER A N 1
ATOM 886 C CA . SER A 1 121 ? 3.807 16.017 12.317 1.00 35.84 121 SER A CA 1
ATOM 887 C C . SER A 1 121 ? 4.472 16.242 13.678 1.00 35.84 121 SER A C 1
ATOM 889 O O . SER A 1 121 ? 5.115 15.334 14.208 1.00 35.84 121 SER A O 1
ATOM 891 N N . ASP A 1 122 ? 4.288 17.426 14.264 1.00 35.69 122 ASP A N 1
ATOM 892 C CA . ASP A 1 122 ? 5.028 17.874 15.446 1.00 35.69 122 ASP A CA 1
ATOM 893 C C . ASP A 1 122 ? 4.327 17.551 16.775 1.00 35.69 122 ASP A C 1
ATOM 895 O O . ASP A 1 122 ? 4.793 17.940 17.848 1.00 35.69 122 ASP A O 1
ATOM 899 N N . TYR A 1 123 ? 3.215 16.808 16.754 1.00 39.72 123 TYR A N 1
ATOM 900 C CA . TYR A 1 123 ? 2.499 16.474 17.983 1.00 39.72 123 TYR A CA 1
ATOM 901 C C . TYR A 1 123 ? 3.226 15.382 18.786 1.00 39.72 123 TYR A C 1
ATOM 903 O O . TYR A 1 123 ? 3.115 14.177 18.534 1.00 39.72 123 TYR A O 1
ATOM 911 N N . VAL A 1 124 ? 4.027 15.819 19.760 1.00 37.38 124 VAL A N 1
ATOM 912 C CA . VAL A 1 124 ? 4.688 14.981 20.770 1.00 37.38 124 VAL A CA 1
ATOM 913 C C . VAL A 1 124 ? 3.700 14.639 21.877 1.00 37.38 124 VAL A C 1
ATOM 915 O O . VAL A 1 124 ? 3.263 15.508 22.625 1.00 37.38 124 VAL A O 1
ATOM 918 N N . HIS A 1 125 ? 3.376 13.353 21.998 1.00 45.88 125 HIS A N 1
ATOM 919 C CA . HIS A 1 125 ? 2.702 12.827 23.177 1.00 45.88 125 HIS A CA 1
ATOM 920 C C . HIS A 1 125 ? 3.764 12.340 24.170 1.00 45.88 125 HIS A C 1
ATOM 922 O O . HIS A 1 125 ? 4.659 11.589 23.786 1.00 45.88 125 HIS A O 1
ATOM 928 N N . ASP A 1 126 ? 3.658 12.781 25.428 1.00 36.19 126 ASP A N 1
ATOM 929 C CA . ASP A 1 126 ? 4.547 12.433 26.547 1.00 36.19 126 ASP A CA 1
ATOM 930 C C . ASP A 1 126 ? 4.735 10.907 26.647 1.00 36.19 126 ASP A C 1
ATOM 932 O O . ASP A 1 126 ? 3.823 10.162 27.018 1.00 36.19 126 ASP A O 1
ATOM 936 N N . SER A 1 127 ? 5.916 10.447 26.235 1.00 45.16 127 SER A N 1
ATOM 937 C CA . SER A 1 127 ? 6.350 9.058 26.227 1.00 45.16 127 SER A CA 1
ATOM 938 C C . SER A 1 127 ? 6.954 8.711 27.581 1.00 45.16 127 SER A C 1
ATOM 940 O O . SER A 1 127 ? 8.172 8.757 27.755 1.00 45.16 127 SER A O 1
ATOM 942 N N . ARG A 1 128 ? 6.108 8.346 28.547 1.00 39.22 128 ARG A N 1
ATOM 943 C CA . ARG A 1 128 ? 6.586 7.789 29.823 1.00 39.22 128 ARG A CA 1
ATOM 944 C C . ARG A 1 128 ? 6.446 6.283 29.988 1.00 39.22 128 ARG A C 1
ATOM 946 O O . ARG A 1 128 ? 6.867 5.784 31.017 1.00 39.22 128 ARG A O 1
ATOM 953 N N . HIS A 1 129 ? 6.014 5.550 28.962 1.00 39.69 129 HIS A N 1
ATOM 954 C CA . HIS A 1 129 ? 6.241 4.103 28.877 1.00 39.69 129 HIS A CA 1
ATOM 955 C C . HIS A 1 129 ? 6.495 3.700 27.418 1.00 39.69 129 HIS A C 1
ATOM 957 O O . HIS A 1 129 ? 5.604 3.771 26.571 1.00 39.69 129 HIS A O 1
ATOM 963 N N . ALA A 1 130 ? 7.748 3.353 27.122 1.00 44.84 130 ALA A N 1
ATOM 964 C CA . ALA A 1 130 ? 8.150 2.700 25.887 1.00 44.84 130 ALA A CA 1
ATOM 965 C C . ALA A 1 130 ? 7.855 1.199 26.020 1.00 44.84 130 ALA A C 1
ATOM 967 O O . ALA A 1 130 ? 8.153 0.623 27.059 1.00 44.84 130 ALA A O 1
ATOM 968 N N . THR A 1 131 ? 7.273 0.646 24.955 1.00 37.59 131 THR A N 1
ATOM 969 C CA . THR A 1 131 ? 6.824 -0.743 24.760 1.00 37.59 131 THR A CA 1
ATOM 970 C C . THR A 1 131 ? 5.602 -1.199 25.576 1.00 37.59 131 THR A C 1
ATOM 972 O O . THR A 1 131 ? 5.511 -1.059 26.791 1.00 37.59 131 THR A O 1
ATOM 975 N N . CYS A 1 132 ? 4.615 -1.748 24.861 1.00 41.09 132 CYS A N 1
ATOM 976 C CA . CYS A 1 132 ? 3.504 -2.514 25.427 1.00 41.09 132 CYS A CA 1
ATOM 977 C C . CYS A 1 132 ? 3.781 -3.999 25.165 1.00 41.09 132 CYS A C 1
ATOM 979 O O . CYS A 1 132 ? 3.024 -4.655 24.459 1.00 41.09 132 CYS A O 1
ATOM 981 N N . ASP A 1 133 ? 4.885 -4.510 25.709 1.00 39.34 133 ASP A N 1
ATOM 982 C CA . ASP A 1 133 ? 5.269 -5.924 25.565 1.00 39.34 133 ASP A CA 1
ATOM 983 C C . ASP A 1 133 ? 4.632 -6.817 26.650 1.00 39.34 133 ASP A C 1
ATOM 985 O O . ASP A 1 133 ? 4.907 -8.011 26.738 1.00 39.34 133 ASP A O 1
ATOM 989 N N . SER A 1 134 ? 3.746 -6.258 27.477 1.00 40.12 134 SER A N 1
ATOM 990 C CA . SER A 1 134 ? 3.012 -6.971 28.522 1.00 40.12 134 SER A CA 1
ATOM 991 C C . SER A 1 134 ? 1.507 -6.747 28.372 1.00 40.12 134 SER A C 1
ATOM 993 O O . SER A 1 134 ? 0.897 -5.932 29.063 1.00 40.12 134 SER A O 1
ATOM 995 N N . TRP A 1 135 ? 0.890 -7.472 27.438 1.00 43.22 135 TRP A N 1
ATOM 996 C CA . TRP A 1 135 ? -0.567 -7.541 27.354 1.00 43.22 135 TRP A CA 1
ATOM 997 C C . TRP A 1 135 ? -1.110 -8.285 28.577 1.00 43.22 135 TRP A C 1
ATOM 999 O O . TRP A 1 135 ? -0.919 -9.492 28.720 1.00 43.22 135 TRP A O 1
ATOM 1009 N N . ASP A 1 136 ? -1.818 -7.572 29.450 1.00 39.75 136 ASP A N 1
ATOM 1010 C CA . ASP A 1 136 ? -2.705 -8.205 30.418 1.00 39.75 136 ASP A CA 1
ATOM 1011 C C . ASP A 1 136 ? -3.965 -8.673 29.678 1.00 39.75 136 ASP A C 1
ATOM 1013 O O . ASP A 1 136 ? -4.926 -7.927 29.483 1.00 39.75 136 ASP A O 1
ATOM 1017 N N . VAL A 1 137 ? -3.936 -9.926 29.220 1.00 46.22 137 VAL A N 1
ATOM 1018 C CA . VAL A 1 137 ? -5.031 -10.570 28.476 1.00 46.22 137 VAL A CA 1
ATOM 1019 C C . VAL A 1 137 ? -6.337 -10.592 29.293 1.00 46.22 137 VAL A C 1
ATOM 1021 O O . VAL A 1 137 ? -7.410 -10.776 28.725 1.00 46.22 137 VAL A O 1
ATOM 1024 N N . SER A 1 138 ? -6.286 -10.345 30.611 1.00 38.53 138 SER A N 1
ATOM 1025 C CA . SER A 1 138 ? -7.479 -10.236 31.461 1.00 38.53 138 SER A CA 1
ATOM 1026 C C . SER A 1 138 ? -8.305 -8.960 31.221 1.00 38.53 138 SER A C 1
ATOM 1028 O O . SER A 1 138 ? -9.493 -8.938 31.539 1.00 38.53 138 SER A O 1
ATOM 1030 N N . GLN A 1 139 ? -7.717 -7.925 30.608 1.00 42.53 139 GLN A N 1
ATOM 1031 C CA . GLN A 1 139 ? -8.408 -6.692 30.198 1.00 42.53 139 GLN A CA 1
ATOM 1032 C C . GLN A 1 139 ? -9.030 -6.798 28.793 1.00 42.53 139 GLN A C 1
ATOM 1034 O O . GLN A 1 139 ? -9.753 -5.896 28.364 1.00 42.53 139 GLN A O 1
ATOM 1039 N N . ALA A 1 140 ? -8.768 -7.881 28.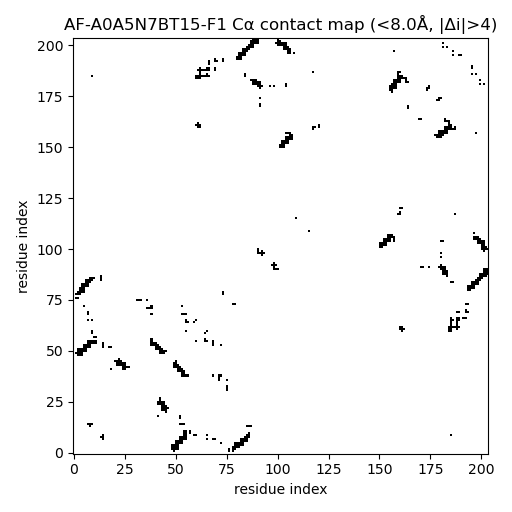051 1.00 45.44 140 ALA A N 1
ATOM 1040 C CA . ALA A 1 140 ? -9.365 -8.089 26.740 1.00 45.44 140 ALA A CA 1
ATOM 1041 C C . ALA A 1 140 ? -10.862 -8.398 26.899 1.00 45.44 140 ALA A C 1
ATOM 1043 O O . ALA A 1 140 ? -11.253 -9.458 27.388 1.00 45.44 140 ALA A O 1
ATOM 1044 N N . SER A 1 141 ? -11.728 -7.476 26.474 1.00 51.44 141 SER A N 1
ATOM 1045 C CA . SER A 1 141 ? -13.170 -7.722 26.455 1.00 51.44 141 SER A CA 1
ATOM 1046 C C . SER A 1 141 ? -13.472 -8.909 25.528 1.00 51.44 141 SER A C 1
ATOM 1048 O O . SER A 1 141 ? -13.281 -8.799 24.312 1.00 51.44 141 SER A O 1
ATOM 1050 N N . MET A 1 142 ? -13.954 -10.033 26.068 1.00 48.97 142 MET A N 1
ATOM 1051 C CA . MET A 1 142 ? -14.426 -11.150 25.244 1.00 48.97 142 MET A CA 1
ATOM 1052 C C . MET A 1 142 ? -15.632 -10.700 24.413 1.00 48.97 142 MET A C 1
ATOM 1054 O O . MET A 1 142 ? -16.714 -10.454 24.944 1.00 48.97 142 MET A O 1
ATOM 1058 N N . ARG A 1 143 ? -15.440 -10.584 23.096 1.00 61.81 143 ARG A N 1
ATOM 1059 C CA . ARG A 1 143 ? -16.520 -10.318 22.137 1.00 61.81 143 ARG A CA 1
ATOM 1060 C C . ARG A 1 143 ? -17.156 -11.626 21.692 1.00 61.81 143 ARG A C 1
ATOM 1062 O O . ARG A 1 143 ? -16.474 -12.643 21.584 1.00 61.81 143 ARG A O 1
ATOM 1069 N N . ALA A 1 144 ? -18.450 -11.589 21.374 1.00 69.50 144 ALA A N 1
ATOM 1070 C CA . ALA A 1 144 ? -19.140 -12.741 20.804 1.00 69.50 144 ALA A CA 1
ATOM 1071 C C . ALA A 1 144 ? -18.419 -13.242 19.537 1.00 69.50 144 ALA A C 1
ATOM 1073 O O . ALA A 1 144 ? -17.964 -12.448 18.702 1.00 69.50 144 ALA A O 1
ATOM 1074 N N . GLY A 1 145 ? -18.299 -14.563 19.396 1.00 65.56 145 GLY A N 1
ATOM 1075 C CA . GLY A 1 145 ? -17.716 -15.187 18.208 1.00 65.56 145 GLY A CA 1
ATOM 1076 C C . GLY A 1 145 ? -18.492 -14.810 16.944 1.00 65.56 145 GLY A C 1
ATOM 1077 O O . GLY A 1 145 ? -19.715 -14.671 16.981 1.00 65.56 145 GLY A O 1
ATOM 1078 N N . ARG A 1 146 ? -17.784 -14.623 15.824 1.00 77.00 146 ARG A N 1
ATOM 1079 C CA . ARG A 1 146 ? -18.438 -14.509 14.514 1.00 77.00 146 ARG A CA 1
ATOM 1080 C C . ARG A 1 146 ? -18.939 -15.886 14.058 1.00 77.00 146 ARG A C 1
ATOM 1082 O O . ARG A 1 146 ? -18.378 -16.895 14.484 1.00 77.00 146 ARG A O 1
ATOM 1089 N N . PRO A 1 147 ? -19.943 -15.942 13.163 1.00 73.75 147 PRO A N 1
ATOM 1090 C CA . PRO A 1 147 ? -20.443 -17.205 12.616 1.00 73.75 147 PRO A CA 1
ATOM 1091 C C . PRO A 1 147 ? -19.378 -17.996 11.841 1.00 73.75 147 PRO A C 1
ATOM 1093 O O . PRO A 1 147 ? -19.478 -19.213 11.727 1.00 73.75 147 PRO A O 1
ATOM 1096 N N . ASN A 1 148 ? -18.374 -17.308 11.290 1.00 77.62 148 ASN A N 1
ATOM 1097 C CA . ASN A 1 148 ? -17.239 -17.899 10.594 1.00 77.62 148 ASN A CA 1
ATOM 1098 C C . ASN A 1 148 ? -15.945 -17.133 10.927 1.00 77.62 148 ASN A C 1
ATOM 1100 O O . ASN A 1 148 ? -15.981 -16.038 11.491 1.00 77.62 148 ASN A O 1
ATOM 1104 N N . SER A 1 149 ? -14.806 -17.729 10.579 1.00 76.12 149 SER A N 1
ATOM 1105 C CA . SER A 1 149 ? -13.465 -17.167 10.777 1.00 76.12 149 SER A CA 1
ATOM 1106 C C . SER A 1 149 ? -12.908 -16.491 9.520 1.00 76.12 149 SER A C 1
ATOM 1108 O O . SER A 1 149 ? -11.693 -16.329 9.408 1.00 76.12 149 SER A O 1
ATOM 1110 N N . HIS A 1 150 ? -13.754 -16.162 8.539 1.00 85.56 150 HIS A N 1
ATOM 1111 C CA . HIS A 1 150 ? -13.288 -15.494 7.331 1.00 85.56 150 HIS A CA 1
ATOM 1112 C C . HIS A 1 150 ? -13.001 -14.016 7.622 1.00 85.56 150 HIS A C 1
ATOM 1114 O O . HIS A 1 150 ? -13.770 -13.376 8.349 1.00 85.56 150 HIS A O 1
ATOM 1120 N N . PRO A 1 151 ? -11.925 -13.458 7.040 1.00 86.44 151 PRO A N 1
ATOM 1121 C CA . PRO A 1 151 ? -11.702 -12.020 7.023 1.00 86.44 151 PRO A CA 1
ATOM 1122 C C . PRO A 1 151 ? -12.940 -11.267 6.538 1.00 86.44 151 PRO A C 1
ATOM 1124 O O . PRO A 1 151 ? -13.521 -11.622 5.509 1.00 86.44 151 PRO A O 1
ATOM 1127 N N . HIS A 1 152 ? -13.333 -10.212 7.249 1.00 91.50 152 HIS A N 1
ATOM 1128 C CA . HIS A 1 152 ? -14.303 -9.253 6.732 1.00 91.50 152 HIS A CA 1
ATOM 1129 C C . HIS A 1 152 ? -13.574 -8.082 6.070 1.00 91.50 152 HIS A C 1
ATOM 1131 O O . HIS A 1 152 ? -12.535 -7.634 6.555 1.00 91.50 152 HIS A O 1
ATOM 1137 N N . ILE A 1 153 ? -14.132 -7.581 4.965 1.00 92.62 153 ILE A N 1
ATOM 1138 C CA . ILE A 1 153 ? -13.619 -6.397 4.270 1.00 92.62 153 ILE A CA 1
ATOM 1139 C C . ILE A 1 153 ? -14.468 -5.194 4.673 1.00 92.62 153 ILE A C 1
ATOM 1141 O O . ILE A 1 153 ? -15.672 -5.163 4.417 1.00 92.62 153 ILE A O 1
ATOM 1145 N N . HIS A 1 154 ? -13.827 -4.199 5.276 1.00 91.25 154 HIS A N 1
ATOM 1146 C CA . HIS A 1 154 ? -14.427 -2.918 5.630 1.00 91.25 154 HIS A CA 1
ATOM 1147 C C . HIS A 1 154 ? -13.945 -1.849 4.653 1.00 91.25 154 HIS A C 1
ATOM 1149 O O . HIS A 1 154 ? -12.792 -1.857 4.229 1.00 91.25 154 HIS A O 1
ATOM 1155 N N . TYR A 1 155 ? -14.815 -0.908 4.307 1.00 90.50 155 TYR A N 1
ATOM 1156 C CA . TYR A 1 155 ? -14.454 0.239 3.477 1.00 90.50 155 TYR A CA 1
ATOM 1157 C C . TYR A 1 155 ? -14.653 1.486 4.308 1.00 90.50 155 TYR A C 1
ATOM 1159 O O . TYR A 1 155 ? -15.792 1.713 4.692 1.00 90.50 155 TYR A O 1
ATOM 1167 N N . ASP A 1 156 ? -13.616 2.274 4.593 1.00 86.81 156 ASP A N 1
ATOM 1168 C CA . ASP A 1 156 ? -13.787 3.559 5.289 1.00 86.81 156 ASP A CA 1
ATOM 1169 C C . ASP A 1 156 ? -12.493 4.384 5.390 1.00 86.81 156 ASP A C 1
ATOM 1171 O O . ASP A 1 156 ? -11.517 4.110 4.693 1.00 86.81 156 ASP A O 1
ATOM 1175 N N . THR A 1 157 ? -12.492 5.418 6.234 1.00 88.12 157 THR A N 1
ATOM 1176 C CA . THR A 1 157 ? -11.328 6.244 6.552 1.00 88.12 157 THR A CA 1
ATOM 1177 C C . THR A 1 157 ? -10.214 5.436 7.224 1.00 88.12 157 THR A C 1
ATOM 1179 O O . THR A 1 157 ? -10.389 4.822 8.282 1.00 88.12 157 THR A O 1
ATOM 1182 N N . ILE A 1 158 ? -9.024 5.522 6.628 1.00 88.44 158 ILE A 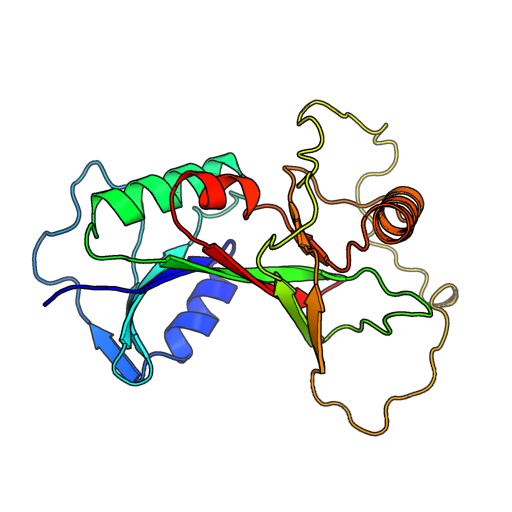N 1
ATOM 1183 C CA . ILE A 1 158 ? -7.754 5.071 7.197 1.00 88.44 158 ILE A CA 1
ATOM 1184 C C . ILE A 1 158 ? -6.933 6.324 7.515 1.00 88.44 158 ILE A C 1
ATOM 1186 O O . ILE A 1 158 ? -6.706 7.152 6.633 1.00 88.44 158 ILE A O 1
ATOM 1190 N N . ALA A 1 159 ? -6.517 6.486 8.768 1.00 87.75 159 ALA A N 1
ATOM 1191 C CA . ALA A 1 159 ? -5.701 7.616 9.195 1.00 87.75 159 ALA A CA 1
ATOM 1192 C C . ALA A 1 159 ? -4.206 7.310 9.039 1.00 87.75 159 ALA A C 1
ATOM 1194 O O . ALA A 1 159 ? -3.743 6.232 9.411 1.00 87.75 159 ALA A O 1
ATOM 1195 N N . SER A 1 160 ? -3.470 8.300 8.534 1.00 85.31 160 SER A N 1
ATOM 1196 C CA . SER A 1 160 ? -2.046 8.209 8.208 1.00 85.31 160 SER A CA 1
ATOM 1197 C C . SER A 1 160 ? -1.218 9.171 9.053 1.00 85.31 160 SER A C 1
ATOM 1199 O O . SER A 1 160 ? -1.606 10.331 9.214 1.00 85.31 160 SER A O 1
ATOM 1201 N N . GLY A 1 161 ? -0.065 8.735 9.563 1.00 80.00 161 GLY A N 1
ATOM 1202 C CA . GLY A 1 161 ? 0.870 9.633 10.244 1.00 80.00 161 GLY A CA 1
ATOM 1203 C C . GLY A 1 161 ? 2.238 9.023 10.542 1.00 80.00 161 GLY A C 1
ATOM 1204 O O . GLY A 1 161 ? 2.437 7.823 10.471 1.00 80.00 161 GLY A O 1
ATOM 1205 N N . ASN A 1 162 ? 3.200 9.851 10.952 1.00 72.56 162 ASN A N 1
ATOM 1206 C CA . ASN A 1 162 ? 4.596 9.426 11.164 1.00 72.56 162 ASN A CA 1
ATOM 1207 C C . ASN A 1 162 ? 4.885 8.769 12.518 1.00 72.56 162 ASN A C 1
ATOM 1209 O O . ASN A 1 162 ? 6.045 8.558 12.876 1.00 72.56 162 ASN A O 1
ATOM 1213 N N . ARG A 1 163 ? 3.854 8.462 13.307 1.00 71.50 163 ARG A N 1
ATOM 1214 C CA . ARG A 1 163 ? 4.007 7.833 14.622 1.00 71.50 163 ARG A CA 1
ATOM 1215 C C . ARG A 1 163 ? 2.932 6.787 14.842 1.00 71.50 163 ARG A C 1
ATOM 1217 O O . ARG A 1 163 ? 1.759 7.029 14.579 1.00 71.50 163 ARG A O 1
ATOM 1224 N N . VAL A 1 164 ? 3.339 5.665 15.429 1.00 71.19 164 VAL A N 1
ATOM 1225 C CA . VAL A 1 164 ? 2.419 4.621 15.885 1.00 71.19 164 VAL A CA 1
ATOM 1226 C C . VAL A 1 164 ? 1.475 5.193 16.946 1.00 71.19 164 VAL A C 1
ATOM 1228 O O . VAL A 1 164 ? 1.917 5.715 17.976 1.00 71.19 164 VAL A O 1
ATOM 1231 N N . VAL A 1 165 ? 0.166 5.053 16.732 1.00 74.56 165 VAL A N 1
ATOM 1232 C CA . VAL A 1 165 ? -0.857 5.520 17.677 1.00 74.56 165 VAL A CA 1
ATOM 1233 C C . VAL A 1 165 ? -1.041 4.505 18.812 1.00 74.56 165 VAL A C 1
ATOM 1235 O O . VAL A 1 165 ? -1.928 3.653 18.794 1.00 74.56 165 VAL A O 1
ATOM 1238 N N . ARG A 1 166 ? -0.204 4.607 19.849 1.00 71.50 166 ARG A N 1
ATOM 1239 C CA . ARG A 1 166 ? -0.247 3.694 21.012 1.00 71.50 166 ARG A CA 1
ATOM 1240 C C . ARG A 1 166 ? -1.320 4.051 22.050 1.00 71.50 166 ARG A C 1
ATOM 1242 O O . ARG A 1 166 ? -1.732 3.192 22.823 1.00 71.50 166 ARG A O 1
ATOM 1249 N N . ASN A 1 167 ? -1.802 5.295 22.067 1.00 76.50 167 ASN A N 1
ATOM 1250 C CA . ASN A 1 167 ? -2.781 5.768 23.049 1.00 76.50 167 ASN A CA 1
ATOM 1251 C C . ASN A 1 167 ? -4.220 5.401 22.640 1.00 76.50 167 ASN A C 1
ATOM 1253 O O . ASN A 1 167 ? -4.768 5.997 21.713 1.00 76.50 167 ASN A O 1
ATOM 1257 N N . ALA A 1 168 ? -4.849 4.482 23.381 1.00 72.12 168 ALA A N 1
ATOM 1258 C CA . ALA A 1 168 ? -6.225 4.040 23.138 1.00 72.12 168 ALA A CA 1
ATOM 1259 C C . ALA A 1 168 ? -7.243 5.193 23.138 1.00 72.12 168 ALA A C 1
ATOM 1261 O O . ALA A 1 168 ? -8.064 5.277 22.236 1.00 72.12 168 ALA A O 1
ATOM 1262 N N . LYS A 1 169 ? -7.126 6.157 24.063 1.00 76.88 169 LYS A N 1
ATOM 1263 C CA . LYS A 1 169 ? -8.053 7.303 24.125 1.00 76.88 169 LYS A CA 1
ATOM 1264 C C . LYS A 1 169 ? -7.980 8.179 22.877 1.00 76.88 169 LYS A C 1
ATOM 1266 O O . LYS A 1 169 ? -8.982 8.766 22.484 1.00 76.88 169 LYS A O 1
ATOM 1271 N N . LEU A 1 170 ? -6.791 8.299 22.282 1.00 77.25 170 LEU A N 1
ATOM 1272 C CA . LEU A 1 170 ? -6.612 9.055 21.045 1.00 77.25 170 LEU A CA 1
ATOM 1273 C C . LEU A 1 170 ? -7.222 8.304 19.857 1.00 77.25 170 LEU A C 1
ATOM 1275 O O . LEU A 1 170 ? -7.914 8.922 19.054 1.00 77.25 170 LEU A O 1
ATOM 1279 N N . ARG A 1 171 ? -7.020 6.979 19.789 1.00 77.75 171 ARG A N 1
ATOM 1280 C CA . ARG A 1 171 ? -7.654 6.126 18.772 1.00 77.75 171 ARG A CA 1
ATOM 1281 C C . ARG A 1 171 ? -9.176 6.220 18.838 1.00 77.75 171 ARG A C 1
ATOM 1283 O O . ARG A 1 171 ? -9.803 6.504 17.823 1.00 77.75 171 ARG A O 1
ATOM 1290 N N . ASP A 1 172 ? -9.743 6.061 20.032 1.00 77.56 172 ASP A N 1
ATOM 1291 C CA . ASP A 1 172 ? -11.191 6.100 20.250 1.00 77.56 172 ASP A CA 1
ATOM 1292 C C . ASP A 1 172 ? -11.772 7.469 19.888 1.00 77.56 172 ASP A C 1
ATOM 1294 O O . ASP A 1 172 ? -12.802 7.550 19.220 1.00 77.56 172 ASP A O 1
ATOM 1298 N N . ARG A 1 173 ? -11.083 8.556 20.266 1.00 80.31 173 ARG A N 1
ATOM 1299 C CA . ARG A 1 173 ? -11.487 9.919 19.902 1.00 80.31 173 ARG A CA 1
ATOM 1300 C C . ARG A 1 173 ? -11.531 10.107 18.388 1.00 80.31 173 ARG A C 1
ATOM 1302 O O . ARG A 1 173 ? -12.540 10.561 17.868 1.00 80.31 173 ARG A O 1
ATOM 1309 N N . TRP A 1 174 ? -10.466 9.749 17.675 1.00 79.25 174 TRP A N 1
ATOM 1310 C CA . TRP A 1 174 ? -10.407 9.912 16.219 1.00 79.25 174 TRP A CA 1
ATOM 1311 C C . TRP A 1 174 ? -11.374 8.991 15.471 1.00 79.25 174 TRP A C 1
ATOM 1313 O O . TRP A 1 174 ? -11.898 9.371 14.424 1.00 79.25 174 TRP A O 1
ATOM 1323 N N . SER A 1 175 ? -11.671 7.814 16.022 1.00 81.19 175 SER A N 1
ATOM 1324 C CA . SER A 1 175 ? -12.744 6.966 15.505 1.00 81.19 175 SER A CA 1
ATOM 1325 C C . SER A 1 175 ? -14.109 7.641 15.638 1.00 81.19 175 SER A C 1
ATOM 1327 O O . SER A 1 175 ? -14.873 7.664 14.679 1.00 81.19 175 SER A O 1
ATOM 1329 N N . GLN A 1 176 ? -14.397 8.267 16.782 1.00 79.31 176 GLN A N 1
ATOM 1330 C CA . GLN A 1 176 ? -15.663 8.972 17.010 1.00 79.31 176 GLN A CA 1
ATOM 1331 C C . GLN A 1 176 ? -15.797 10.259 16.187 1.00 79.31 176 GLN A C 1
ATOM 1333 O O . GLN A 1 176 ? -16.870 10.537 15.660 1.00 79.31 176 GLN A O 1
ATOM 1338 N N . GLU A 1 177 ? -14.729 11.051 16.090 1.00 81.19 177 GLU A N 1
ATOM 1339 C CA . GLU A 1 177 ? -14.758 12.373 15.450 1.00 81.19 177 GLU A CA 1
ATOM 1340 C C . GLU A 1 177 ? -14.668 12.295 13.920 1.00 81.19 177 GLU A C 1
ATOM 1342 O O . GLU A 1 177 ? -15.292 13.101 13.230 1.00 81.19 177 GLU A O 1
ATOM 1347 N N . SER A 1 178 ? -13.920 11.321 13.390 1.00 77.75 178 SER A N 1
ATOM 1348 C CA . SER A 1 178 ? -13.538 11.274 11.970 1.00 77.75 178 SER A CA 1
ATOM 1349 C C . SER A 1 178 ? -13.810 9.922 11.301 1.00 77.75 178 SER A C 1
ATOM 1351 O O . SER A 1 178 ? -13.351 9.687 10.182 1.00 77.75 178 SER A O 1
ATOM 1353 N N . ASN A 1 179 ? -14.542 9.025 11.975 1.00 84.44 179 ASN A N 1
ATOM 1354 C CA . ASN A 1 179 ? -14.867 7.675 11.500 1.00 84.44 179 ASN A CA 1
ATOM 1355 C C . ASN A 1 179 ? -13.627 6.868 11.069 1.00 84.44 179 ASN A C 1
ATOM 1357 O O . ASN A 1 179 ? -13.651 6.121 10.093 1.00 84.44 179 ASN A O 1
ATOM 1361 N N . VAL A 1 180 ? -12.509 7.055 11.776 1.00 87.38 180 VAL A N 1
ATOM 1362 C CA . VAL A 1 180 ? -11.271 6.317 11.511 1.00 87.38 180 VAL A CA 1
ATOM 1363 C C . VAL A 1 180 ? -11.435 4.868 11.955 1.00 87.38 180 VAL A C 1
ATOM 1365 O O . VAL A 1 180 ? -11.751 4.604 13.118 1.00 87.38 180 VAL A O 1
ATOM 1368 N N . LEU A 1 181 ? -11.179 3.939 11.031 1.00 89.06 181 LEU A N 1
ATOM 1369 C CA . LEU A 1 181 ? -11.252 2.497 11.280 1.00 89.06 181 LEU A CA 1
ATOM 1370 C C . LEU A 1 181 ? -9.880 1.823 11.374 1.00 89.06 181 LEU A C 1
ATOM 1372 O O . LEU A 1 181 ? -9.759 0.753 11.967 1.00 89.06 181 LEU A O 1
ATOM 1376 N N . CYS A 1 182 ? -8.848 2.430 10.791 1.00 90.88 182 CYS A N 1
ATOM 1377 C CA . CYS A 1 182 ? -7.494 1.888 10.768 1.00 90.88 182 CYS A CA 1
ATOM 1378 C C . CYS A 1 182 ? -6.458 3.009 10.863 1.00 90.88 182 CYS A C 1
ATOM 1380 O O . CYS A 1 182 ? -6.652 4.080 10.286 1.00 90.88 182 CYS A O 1
ATOM 1382 N N . PHE A 1 183 ? -5.342 2.728 11.532 1.00 90.19 183 PHE A N 1
ATOM 1383 C CA . PHE A 1 183 ? -4.140 3.559 11.541 1.00 90.19 183 PHE A CA 1
ATOM 1384 C C . PHE A 1 183 ? -3.007 2.892 10.765 1.00 90.19 183 PHE A C 1
ATOM 1386 O O . PHE A 1 183 ? -2.742 1.703 10.944 1.00 90.19 183 PHE A O 1
ATOM 1393 N N . GLU A 1 184 ? -2.323 3.670 9.935 1.00 90.69 184 GLU A N 1
ATOM 1394 C CA . GLU A 1 184 ? -1.110 3.288 9.205 1.00 90.69 184 GLU A CA 1
ATOM 1395 C C . GLU A 1 184 ? -0.166 4.498 9.084 1.00 90.69 184 GLU A C 1
ATOM 1397 O O . GLU A 1 184 ? -0.458 5.560 9.642 1.00 90.69 184 GLU A O 1
ATOM 1402 N N . MET A 1 185 ? 0.997 4.343 8.440 1.00 89.56 185 MET A N 1
ATOM 1403 C CA . MET A 1 185 ? 2.050 5.363 8.507 1.00 89.56 185 MET A CA 1
ATOM 1404 C C . MET A 1 185 ? 2.564 5.876 7.152 1.00 89.56 185 MET A C 1
ATOM 1406 O O . MET A 1 185 ? 3.358 6.813 7.125 1.00 89.56 185 MET A O 1
ATOM 1410 N N . GLU A 1 186 ? 2.102 5.343 6.019 1.00 92.38 186 GLU A N 1
ATOM 1411 C CA . GLU A 1 186 ? 2.722 5.606 4.711 1.00 92.38 186 GLU A CA 1
ATOM 1412 C C . GLU A 1 186 ? 1.828 6.407 3.753 1.00 92.38 186 GLU A C 1
ATOM 1414 O O . GLU A 1 186 ? 2.337 7.166 2.924 1.00 92.38 186 GLU A O 1
ATOM 1419 N N . ALA A 1 187 ? 0.502 6.270 3.848 1.00 89.38 187 ALA A N 1
ATOM 1420 C CA . ALA A 1 187 ? -0.434 6.747 2.829 1.00 89.38 187 ALA A CA 1
ATOM 1421 C C . ALA A 1 187 ? -0.308 8.238 2.508 1.00 89.38 187 ALA A C 1
ATOM 1423 O O . ALA A 1 187 ? -0.291 8.607 1.330 1.00 89.38 187 ALA A O 1
ATOM 1424 N N . ALA A 1 188 ? -0.169 9.093 3.525 1.00 86.38 188 ALA A N 1
ATOM 1425 C CA . ALA A 1 188 ? -0.048 10.536 3.332 1.00 86.38 188 ALA A CA 1
ATOM 1426 C C . ALA A 1 188 ? 1.195 10.930 2.509 1.00 86.38 188 ALA A C 1
ATOM 1428 O O . ALA A 1 188 ? 1.169 11.952 1.823 1.00 86.38 188 ALA A O 1
ATOM 1429 N N . GLY A 1 189 ? 2.255 10.112 2.521 1.00 87.12 189 GLY A N 1
ATOM 1430 C CA . GLY A 1 189 ? 3.440 10.314 1.682 1.00 87.12 189 GLY A CA 1
ATOM 1431 C C . GLY A 1 189 ? 3.200 9.986 0.206 1.00 87.12 189 GLY A C 1
ATOM 1432 O O . GLY A 1 189 ? 3.707 10.670 -0.679 1.00 87.12 189 GLY A O 1
ATOM 1433 N N . ILE A 1 190 ? 2.378 8.972 -0.074 1.00 88.69 190 ILE A N 1
ATOM 1434 C CA . ILE A 1 190 ? 2.130 8.480 -1.438 1.00 88.69 190 ILE A CA 1
ATOM 1435 C C . ILE A 1 190 ? 1.044 9.289 -2.151 1.00 88.69 190 ILE A C 1
ATOM 1437 O O . ILE A 1 190 ? 1.160 9.550 -3.350 1.00 88.69 190 ILE A O 1
ATOM 1441 N N . MET A 1 191 ? -0.005 9.700 -1.430 1.00 85.94 191 MET A N 1
ATOM 1442 C CA . MET A 1 191 ? -1.197 10.344 -2.005 1.00 85.94 191 MET A CA 1
ATOM 1443 C C . MET A 1 191 ? -0.902 11.647 -2.762 1.00 85.94 191 MET A C 1
ATOM 1445 O O . MET A 1 191 ? -1.643 11.999 -3.677 1.00 85.94 191 MET A O 1
ATOM 1449 N N . ASN A 1 192 ? 0.186 12.346 -2.426 1.00 79.38 192 ASN A N 1
ATOM 1450 C CA . ASN A 1 192 ? 0.610 13.558 -3.137 1.00 79.38 192 ASN A CA 1
ATOM 1451 C C . ASN A 1 192 ? 1.331 13.261 -4.464 1.00 79.38 192 ASN A C 1
ATOM 1453 O O . ASN A 1 192 ? 1.486 14.147 -5.305 1.00 79.38 192 ASN A O 1
ATOM 1457 N N . THR A 1 193 ? 1.766 12.017 -4.663 1.00 86.19 193 THR A N 1
ATOM 1458 C CA . THR A 1 193 ? 2.613 11.609 -5.787 1.00 86.19 193 THR A CA 1
ATOM 1459 C C . THR A 1 193 ? 1.844 10.782 -6.807 1.00 86.19 193 THR A C 1
ATOM 1461 O O . THR A 1 193 ? 2.038 10.973 -8.010 1.00 86.19 193 THR A O 1
ATOM 1464 N N . LEU A 1 194 ? 0.967 9.882 -6.358 1.00 87.00 194 LEU A N 1
ATOM 1465 C CA . LEU A 1 194 ? 0.175 8.988 -7.205 1.00 87.00 194 LEU A CA 1
ATOM 1466 C C . LEU A 1 194 ? -1.253 8.864 -6.654 1.00 87.00 194 LEU A C 1
ATOM 1468 O O . LEU A 1 194 ? -1.419 8.785 -5.435 1.00 87.00 194 LEU A O 1
ATOM 1472 N N . PRO A 1 195 ? -2.284 8.760 -7.520 1.00 92.12 195 PRO A N 1
ATOM 1473 C CA . PRO A 1 195 ? -3.587 8.265 -7.088 1.00 92.12 195 PRO A CA 1
ATOM 1474 C C . PRO A 1 195 ? -3.392 6.930 -6.367 1.00 92.12 195 PRO A C 1
ATOM 1476 O O . PRO A 1 195 ? -2.762 6.029 -6.919 1.00 92.12 195 PRO A O 1
ATOM 1479 N N . CYS A 1 196 ? -3.880 6.814 -5.135 1.00 90.88 196 CYS A N 1
ATOM 1480 C CA . CYS A 1 196 ? -3.554 5.690 -4.264 1.00 90.88 196 CYS A CA 1
ATOM 1481 C C . CYS A 1 196 ? -4.813 5.104 -3.623 1.00 90.88 196 CYS A C 1
ATOM 1483 O O . CYS A 1 196 ? -5.655 5.846 -3.115 1.00 90.88 196 CYS A O 1
ATOM 1485 N N . LEU A 1 197 ? -4.920 3.775 -3.638 1.00 93.62 197 LEU A N 1
ATOM 1486 C CA . LEU A 1 197 ? -5.876 3.022 -2.832 1.00 93.62 197 LEU A CA 1
ATOM 1487 C C . LEU A 1 197 ? -5.114 2.321 -1.707 1.00 93.62 197 LEU A C 1
ATOM 1489 O O . LEU A 1 197 ? -4.188 1.553 -1.970 1.00 93.62 197 LEU A O 1
ATOM 1493 N N . VAL A 1 198 ? -5.509 2.570 -0.461 1.00 94.94 198 VAL A N 1
ATOM 1494 C CA . VAL A 1 198 ? -4.862 1.992 0.720 1.00 94.94 198 VAL A CA 1
ATOM 1495 C C . VAL A 1 198 ? -5.626 0.745 1.152 1.00 94.94 198 VAL A C 1
ATOM 1497 O O . VAL A 1 198 ? -6.847 0.789 1.305 1.00 94.94 198 VAL A O 1
ATOM 1500 N N . ILE A 1 199 ? -4.914 -0.365 1.344 1.00 95.62 199 ILE A N 1
ATOM 1501 C CA . ILE A 1 199 ? -5.463 -1.661 1.750 1.00 95.62 199 ILE A CA 1
ATOM 1502 C C . ILE A 1 199 ? -4.641 -2.176 2.928 1.00 95.62 199 ILE A C 1
ATOM 1504 O O . ILE A 1 199 ? -3.451 -2.459 2.778 1.00 95.62 199 ILE A O 1
ATOM 1508 N N . ARG A 1 200 ? -5.272 -2.306 4.099 1.00 95.81 200 ARG A N 1
ATOM 1509 C CA . ARG A 1 200 ? -4.607 -2.726 5.335 1.00 95.81 200 ARG A CA 1
ATOM 1510 C C . ARG A 1 200 ? -5.222 -3.987 5.924 1.00 95.81 200 ARG A C 1
ATOM 1512 O O . ARG A 1 200 ? -6.418 -4.016 6.193 1.00 95.81 200 ARG A O 1
ATOM 1519 N N . GLY A 1 201 ? -4.404 -5.013 6.144 1.00 94.38 201 GLY A N 1
ATOM 1520 C CA . GLY A 1 201 ? -4.759 -6.136 7.013 1.00 94.38 201 GLY A CA 1
ATOM 1521 C C . GLY A 1 201 ? -4.608 -5.740 8.483 1.00 94.38 201 GLY A C 1
AT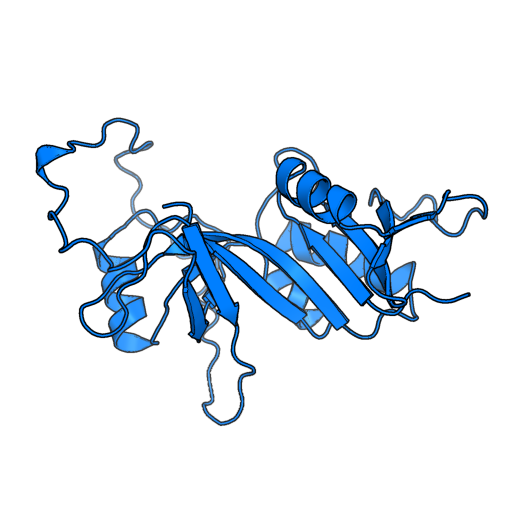OM 1522 O O . GLY A 1 201 ? -3.609 -5.126 8.853 1.00 94.38 201 GLY A O 1
ATOM 1523 N N . ILE A 1 202 ? -5.582 -6.074 9.325 1.00 93.25 202 ILE A N 1
ATOM 1524 C CA . ILE A 1 202 ? -5.567 -5.689 10.740 1.00 93.25 202 ILE A CA 1
ATOM 1525 C C . ILE A 1 202 ? -4.721 -6.663 11.560 1.00 93.25 202 ILE A C 1
ATOM 1527 O O . ILE A 1 202 ? -5.005 -7.867 11.598 1.00 93.25 202 ILE A O 1
ATOM 1531 N N . CYS A 1 203 ? -3.696 -6.125 12.227 1.00 87.75 203 CYS A N 1
ATOM 1532 C CA . CYS A 1 203 ? -2.721 -6.891 13.008 1.00 87.75 203 CYS A CA 1
ATOM 1533 C C . CYS A 1 203 ? -2.668 -6.544 14.506 1.00 87.75 203 CYS A C 1
ATOM 1535 O O . CYS A 1 203 ? -2.037 -7.291 15.251 1.00 87.75 203 CYS A O 1
ATOM 1537 N N . ASP A 1 204 ? -3.299 -5.443 14.929 1.00 79.75 204 ASP A N 1
ATOM 1538 C CA . ASP A 1 204 ? -3.375 -4.945 16.317 1.00 79.75 204 ASP A CA 1
ATOM 1539 C C . ASP A 1 204 ? -4.761 -4.330 16.572 1.00 79.75 204 ASP A C 1
ATOM 1541 O O . ASP A 1 204 ? -5.210 -3.558 15.689 1.00 79.75 204 ASP A O 1
#

InterPro domains:
  IPR000845 Nucleoside phosphorylase domain [PF01048] (4-204)
  IPR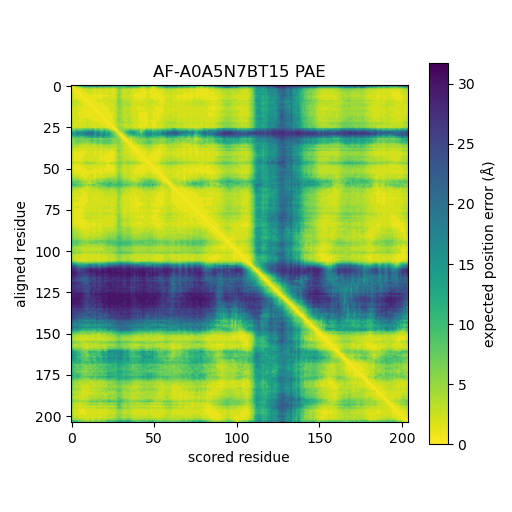035994 Nucleoside phosphorylase superfamily [G3DSA:3.40.50.1580] (2-204)
  IPR035994 Nucleoside phosphorylase superfamily [SSF53167] (3-204)
  IPR053137 Nucleotide-binding leucine-rich repeat (NLR)-like [PTHR46082] (2-112)

Secondary structure (DSSP, 8-state):
----EEEEESSHHHHHHHHTT-SEEEP--S--S-TT----EEEEEETTEEEEEEEPPTT--SHHHHHHHHHHHHHH-TT--EEEEEEEEEE---SS----TT-EEEEPP--S--------TT--------------GGGS--PPPPSS-PPPEEEEEEEE-SS----HHHHHHHHHHH-EEEEESSHHHHTTTS-EEEEEEE--

Solvent-accessible surface area (backbone atoms only — not comparable to full-atom values): 12042 Å² total; per-residue (Å²): 140,76,42,42,34,35,34,41,15,56,40,69,68,43,38,50,57,55,56,72,59,39,80,39,80,50,79,90,82,74,77,70,70,50,92,86,47,85,70,60,73,49,40,29,24,44,91,90,40,35,34,39,34,34,43,38,59,90,96,46,72,22,27,66,53,33,27,52,49,40,49,44,48,47,68,65,37,71,59,42,69,34,31,36,39,43,39,68,23,37,49,48,60,42,98,90,44,85,59,50,75,61,16,35,41,32,47,58,78,87,78,91,62,94,68,85,76,77,72,70,92,80,74,78,71,90,79,84,72,84,77,87,88,74,78,63,69,87,73,56,79,86,69,82,81,67,101,62,91,71,63,51,82,44,75,39,43,64,45,55,38,82,62,86,84,81,53,64,72,58,54,54,47,44,26,72,78,65,55,30,43,31,40,42,31,35,58,72,24,29,56,82,70,38,55,63,46,44,38,27,38,22,76,82

Radius of gyration: 18.2 Å; Cα contacts (8 Å, |Δi|>4): 374; chains: 1; bounding box: 42×36×54 Å

Foldseek 3Di:
DAAAEEEEEADPVQLVVVLVQFPFWDDPDDCLQDPVQPWDWTWGDHPNHTYIYTYFPPPDFFQPSLLSNLQSCCVSRVNHQFYEYEEAWAFQDDPVHHDDAQAKEKEDDPDDDPDPDPDDQPDDDDPPDDDPPDDPCVPDPDDDDDPDPHHHYHYYDEREAQDDPPDSVVSNVCCVPPVHGTYGGHCVNNVVRGHYMYMHRHDD

Nearest PDB structures (foldseek):
  1z5n-assembly1_B  TM=6.419E-01  e=1.159E-10  Escherichia coli
  3ozb-assembly1_F  TM=5.883E-01  e=1.217E-05  Pseudomonas aeruginosa PAO1
  5tc5-assembly1_B  TM=5.238E-01  e=2.266E-05  Homo sapiens
  2p7m-assembly4_E-3  TM=5.211E-01  e=6.452E-01  Listeria monocytogenes EGD-e
  2p7q-assembly4_A  TM=4.518E-01  e=1.360E+00  Listeria monocytogenes EGD-e

pLDDT: mean 80.18, std 19.61, range [30.77, 98.19]

Sequence (204 aa):
MEYTVGIVCALALELLAVRALFDVTHTNSNGIISHEDSNHYALGEIEKHRVVAACLPEGEYGTNSAADVAANLRRTFPGVKFALLIGIGGGVPSPANDIRLVDVIVSRPAGSTTGGQLFNSDYVHDSRHATCDSWDVSQASMRAGRPNSHPHIHYDTIASGNRVVRNAKLRDRWSQESNVLCFEMEAAGIMNTLPCLVIRGICD

Mean predicted aligned error: 9.28 Å